Protein AF-A0A662G4J1-F1 (afdb_monomer_lite)

Structure (mmCIF, N/CA/C/O backbone):
data_AF-A0A662G4J1-F1
#
_entry.id   AF-A0A662G4J1-F1
#
loop_
_atom_site.group_PDB
_atom_site.id
_atom_site.type_symbol
_atom_site.label_atom_id
_atom_site.label_alt_id
_atom_site.label_comp_id
_atom_site.label_asym_id
_atom_site.label_entity_id
_atom_site.label_seq_id
_atom_site.pdbx_PDB_ins_code
_atom_site.Cartn_x
_atom_site.Cartn_y
_atom_site.Cartn_z
_atom_site.occupancy
_atom_site.B_iso_or_equiv
_atom_site.auth_seq_id
_atom_site.auth_comp_id
_atom_site.auth_asym_id
_atom_site.auth_atom_id
_atom_site.pdbx_PDB_model_num
ATOM 1 N N . MET A 1 1 ? 33.990 -4.478 -32.787 1.00 87.25 1 MET A N 1
ATOM 2 C CA . MET A 1 1 ? 33.206 -3.335 -33.295 1.00 87.25 1 MET A CA 1
ATOM 3 C C . MET A 1 1 ? 31.860 -3.847 -33.765 1.00 87.25 1 MET A C 1
ATOM 5 O O . MET A 1 1 ? 31.754 -5.035 -34.053 1.00 87.25 1 MET A O 1
ATOM 9 N N . ILE A 1 2 ? 30.854 -2.981 -33.857 1.00 94.06 2 ILE A N 1
ATOM 10 C CA . ILE A 1 2 ? 29.533 -3.361 -34.381 1.00 94.06 2 ILE A CA 1
ATOM 11 C C . ILE A 1 2 ? 29.632 -3.682 -35.892 1.00 94.06 2 ILE A C 1
ATOM 13 O O . ILE A 1 2 ? 30.160 -2.851 -36.639 1.00 94.06 2 ILE A O 1
ATOM 17 N N . PRO A 1 3 ? 29.147 -4.850 -36.363 1.00 94.12 3 PRO A N 1
ATOM 18 C CA . PRO A 1 3 ? 29.118 -5.186 -37.788 1.00 94.12 3 PRO A CA 1
ATOM 19 C C . PRO A 1 3 ? 28.260 -4.213 -38.604 1.00 94.12 3 PRO A C 1
ATOM 21 O O . PRO A 1 3 ? 27.122 -3.912 -38.247 1.00 94.12 3 PRO A O 1
ATOM 24 N N . LYS A 1 4 ? 28.803 -3.724 -39.726 1.00 93.56 4 LYS A N 1
ATOM 25 C CA . LYS A 1 4 ? 28.159 -2.690 -40.558 1.00 93.56 4 LYS A CA 1
ATOM 26 C C . LYS A 1 4 ? 26.960 -3.194 -41.368 1.00 93.56 4 LYS A C 1
ATOM 28 O O . LYS A 1 4 ? 26.185 -2.374 -41.837 1.00 93.56 4 LYS A O 1
ATOM 33 N N . ASN A 1 5 ? 26.814 -4.508 -41.530 1.00 96.50 5 ASN A N 1
ATOM 34 C CA . ASN A 1 5 ? 25.694 -5.131 -42.238 1.00 96.50 5 ASN A CA 1
ATOM 35 C C . ASN A 1 5 ? 24.440 -5.308 -41.360 1.00 96.50 5 ASN A C 1
ATOM 37 O O . ASN A 1 5 ? 23.426 -5.824 -41.823 1.00 96.50 5 ASN A O 1
ATOM 41 N N . ILE A 1 6 ? 24.489 -4.909 -40.083 1.00 97.62 6 ILE A N 1
ATOM 42 C CA . ILE A 1 6 ? 23.291 -4.864 -39.244 1.00 97.62 6 ILE A CA 1
ATOM 43 C C . ILE A 1 6 ? 22.441 -3.664 -39.677 1.00 97.62 6 ILE A C 1
ATOM 45 O O . ILE A 1 6 ? 22.703 -2.522 -39.312 1.00 97.62 6 ILE A O 1
ATOM 49 N N . GLU A 1 7 ? 21.409 -3.952 -40.459 1.00 97.69 7 GLU A N 1
ATOM 50 C CA . GLU A 1 7 ? 20.414 -2.980 -40.916 1.00 97.69 7 GLU A CA 1
ATOM 51 C C . GLU A 1 7 ? 19.239 -2.789 -39.944 1.00 97.69 7 GLU A C 1
ATOM 53 O O . GLU A 1 7 ? 19.089 -3.476 -38.925 1.00 97.69 7 GLU A O 1
ATOM 58 N N . ARG A 1 8 ? 18.379 -1.821 -40.273 1.00 97.62 8 ARG A N 1
ATOM 59 C CA . ARG A 1 8 ? 17.238 -1.410 -39.454 1.00 97.62 8 ARG A CA 1
ATOM 60 C C . ARG A 1 8 ? 16.249 -2.556 -39.206 1.00 97.62 8 ARG A C 1
ATOM 62 O O . ARG A 1 8 ? 15.742 -2.667 -38.088 1.00 97.62 8 ARG A O 1
ATOM 69 N N . GLU A 1 9 ? 15.994 -3.427 -40.185 1.00 97.88 9 GLU A N 1
ATOM 70 C CA . GLU A 1 9 ? 15.082 -4.569 -40.022 1.00 97.88 9 GLU A CA 1
ATOM 71 C C . GLU A 1 9 ? 15.590 -5.568 -38.974 1.00 97.88 9 GLU A C 1
ATOM 73 O O . GLU A 1 9 ? 14.796 -6.135 -38.222 1.00 97.88 9 GLU A O 1
ATOM 78 N N . HIS A 1 10 ? 16.908 -5.765 -38.869 1.00 98.38 10 HIS A N 1
ATOM 79 C CA . HIS A 1 10 ? 17.500 -6.649 -37.861 1.00 98.38 10 HIS A CA 1
ATOM 80 C C . HIS A 1 10 ? 17.302 -6.109 -36.444 1.00 98.38 10 HIS A C 1
ATOM 82 O O . HIS A 1 10 ? 17.023 -6.877 -35.520 1.00 98.38 10 HIS A O 1
ATOM 88 N N . ILE A 1 11 ? 17.400 -4.786 -36.274 1.00 98.38 11 ILE A N 1
ATOM 89 C CA . ILE A 1 11 ? 17.112 -4.126 -34.997 1.00 98.38 11 ILE A CA 1
ATOM 90 C C . ILE A 1 11 ? 15.645 -4.338 -34.602 1.00 98.38 11 ILE A C 1
ATOM 92 O O . ILE A 1 11 ? 15.372 -4.673 -33.450 1.00 98.38 11 ILE A O 1
ATOM 96 N N . ILE A 1 12 ? 14.705 -4.204 -35.543 1.00 97.75 12 ILE A N 1
ATOM 97 C CA . ILE A 1 12 ? 13.275 -4.423 -35.271 1.00 97.75 12 ILE A CA 1
ATOM 98 C C . ILE A 1 12 ? 13.011 -5.873 -34.856 1.00 97.75 12 ILE A C 1
ATOM 100 O O . ILE A 1 12 ? 12.398 -6.097 -33.813 1.00 97.75 12 ILE A O 1
ATOM 104 N N . LYS A 1 13 ? 13.547 -6.855 -35.591 1.00 97.81 13 LYS A N 1
ATOM 105 C CA . LYS A 1 13 ? 13.420 -8.280 -35.232 1.00 97.81 13 LYS A CA 1
ATOM 106 C C . LYS A 1 13 ? 13.973 -8.574 -33.833 1.00 97.81 13 LYS A C 1
ATOM 108 O O . LYS A 1 13 ? 13.371 -9.325 -33.066 1.00 97.81 13 LYS A O 1
ATOM 113 N N . ALA A 1 14 ? 15.092 -7.947 -33.465 1.00 97.69 14 ALA A N 1
ATOM 114 C CA . ALA A 1 14 ? 15.646 -8.052 -32.118 1.00 97.69 14 ALA A CA 1
ATOM 115 C C . ALA A 1 14 ? 14.708 -7.466 -31.052 1.00 97.69 14 ALA A C 1
ATOM 117 O O . ALA A 1 14 ? 14.509 -8.083 -30.008 1.00 97.69 14 ALA A O 1
ATOM 118 N N . ILE A 1 15 ? 14.100 -6.307 -31.309 1.00 96.81 15 ILE A N 1
ATOM 119 C CA . ILE A 1 15 ? 13.119 -5.699 -30.401 1.00 96.81 15 ILE A CA 1
ATOM 120 C C . ILE A 1 15 ? 11.902 -6.619 -30.222 1.00 96.81 15 ILE A C 1
ATOM 122 O O . ILE A 1 15 ? 11.477 -6.851 -29.093 1.00 96.81 15 ILE A O 1
ATOM 126 N N . GLU A 1 16 ? 11.377 -7.206 -31.297 1.00 94.94 16 GLU A N 1
ATOM 127 C CA . GLU A 1 16 ? 10.254 -8.153 -31.239 1.00 94.94 16 GLU A CA 1
ATOM 128 C C . GLU A 1 16 ? 10.587 -9.439 -30.468 1.00 94.94 16 GLU A C 1
ATOM 130 O O . GLU A 1 16 ? 9.745 -9.988 -29.754 1.00 94.94 16 GLU A O 1
ATOM 135 N N . GLU A 1 17 ? 11.820 -9.939 -30.575 1.00 94.69 17 GLU A N 1
ATOM 136 C CA . GLU A 1 17 ? 12.281 -11.059 -29.749 1.00 94.69 17 GLU A CA 1
ATOM 137 C C . GLU A 1 17 ? 12.376 -10.665 -28.269 1.00 94.69 17 GLU A C 1
ATOM 139 O O . GLU A 1 17 ? 11.925 -11.422 -27.409 1.00 94.69 17 GLU A O 1
ATOM 144 N N . ILE A 1 18 ? 12.870 -9.462 -27.958 1.00 94.06 18 ILE A N 1
ATOM 145 C CA . ILE A 1 18 ? 12.904 -8.946 -26.581 1.00 94.06 18 ILE A CA 1
ATOM 146 C C . ILE A 1 18 ? 11.486 -8.767 -26.024 1.00 94.06 18 ILE A C 1
ATOM 148 O O . ILE A 1 18 ? 11.256 -9.104 -24.865 1.00 94.06 18 ILE A O 1
ATOM 152 N N . LYS A 1 19 ? 10.522 -8.301 -26.828 1.00 86.00 19 LYS A N 1
ATOM 153 C CA . LYS A 1 19 ? 9.110 -8.192 -26.417 1.00 86.00 19 LYS A CA 1
ATOM 154 C C . LYS A 1 19 ? 8.534 -9.545 -25.984 1.00 86.00 19 LYS A C 1
ATOM 156 O O . LYS A 1 19 ? 7.797 -9.608 -25.006 1.00 86.00 19 LYS A O 1
ATOM 161 N N . ARG A 1 20 ? 8.878 -10.629 -26.688 1.00 87.75 20 ARG A N 1
ATOM 162 C CA . ARG A 1 20 ? 8.378 -11.985 -26.391 1.00 87.75 20 ARG A CA 1
ATOM 163 C C . ARG A 1 20 ? 9.094 -12.649 -25.218 1.00 87.75 20 ARG A C 1
ATOM 165 O O . ARG A 1 20 ? 8.449 -13.288 -24.395 1.00 87.75 20 ARG A O 1
ATOM 172 N N . ASN A 1 21 ? 10.415 -12.497 -25.145 1.00 89.06 21 ASN A N 1
ATOM 173 C CA . ASN A 1 21 ? 11.261 -13.300 -24.255 1.00 89.06 21 ASN A CA 1
ATOM 174 C C . ASN A 1 21 ? 11.797 -12.517 -23.044 1.00 89.06 21 ASN A C 1
ATOM 176 O O . ASN A 1 21 ? 12.370 -13.103 -22.126 1.00 89.06 21 ASN A O 1
ATOM 180 N N . GLY A 1 22 ? 11.629 -11.195 -23.035 1.00 85.88 22 GLY A N 1
ATOM 181 C CA . GLY A 1 22 ? 12.201 -10.301 -22.037 1.00 85.88 22 GLY A CA 1
ATOM 182 C C . GLY A 1 22 ? 13.706 -10.070 -22.208 1.00 85.88 22 GLY A C 1
ATOM 183 O O . GLY A 1 22 ? 14.366 -10.566 -23.126 1.00 85.88 22 GLY A O 1
ATOM 184 N N . VAL A 1 23 ? 14.268 -9.277 -21.293 1.00 88.38 23 VAL A N 1
ATOM 185 C CA . VAL A 1 23 ? 15.709 -9.002 -21.228 1.00 88.38 23 VAL A CA 1
ATOM 186 C C . VAL A 1 23 ? 16.356 -9.914 -20.179 1.00 88.38 23 VAL A C 1
ATOM 188 O O . VAL A 1 23 ? 15.931 -9.899 -19.021 1.00 88.38 23 VAL A O 1
ATOM 191 N N . PRO A 1 24 ? 17.422 -10.664 -20.517 1.00 87.38 24 PRO A N 1
ATOM 192 C CA . PRO A 1 24 ? 18.156 -11.467 -19.546 1.00 87.38 24 PRO A CA 1
ATOM 193 C C . PRO A 1 24 ? 18.746 -10.631 -18.403 1.00 87.38 24 PRO A C 1
ATOM 195 O O . PRO A 1 24 ? 19.188 -9.490 -18.594 1.00 87.38 24 PRO A O 1
ATOM 198 N N . LYS A 1 25 ? 18.843 -11.228 -17.208 1.00 80.88 25 LYS A N 1
ATOM 199 C CA . LYS A 1 25 ? 19.518 -10.598 -16.061 1.00 80.88 25 LYS A CA 1
ATOM 200 C C . LYS A 1 25 ? 20.937 -10.166 -16.454 1.00 80.88 25 LYS A C 1
ATOM 202 O O . LYS A 1 25 ? 21.672 -10.901 -17.102 1.00 80.88 25 LYS A O 1
ATOM 207 N N . GLY A 1 26 ? 21.311 -8.944 -16.075 1.00 83.44 26 GLY A N 1
ATOM 208 C CA . GLY A 1 26 ? 22.619 -8.357 -16.394 1.00 83.44 26 GLY A CA 1
ATOM 209 C C . GLY A 1 26 ? 22.726 -7.686 -17.771 1.00 83.44 26 GLY A C 1
ATOM 210 O O . GLY A 1 26 ? 23.676 -6.940 -17.990 1.00 83.44 26 GLY A O 1
ATOM 211 N N . ARG A 1 27 ? 21.746 -7.857 -18.673 1.00 86.81 27 ARG A N 1
ATOM 212 C CA . ARG A 1 27 ? 21.722 -7.190 -19.994 1.00 86.81 27 ARG A CA 1
ATOM 213 C C . ARG A 1 27 ? 20.963 -5.856 -20.006 1.00 86.81 27 ARG A C 1
ATOM 215 O O . ARG A 1 27 ? 20.940 -5.169 -21.026 1.00 86.81 27 ARG A O 1
ATOM 222 N N . ASN A 1 28 ? 20.388 -5.459 -18.871 1.00 85.06 28 ASN A N 1
ATOM 223 C CA . ASN A 1 28 ? 19.706 -4.177 -18.713 1.00 85.06 28 ASN A CA 1
ATOM 224 C C . ASN A 1 28 ? 20.676 -2.987 -18.805 1.00 85.06 28 ASN A C 1
ATOM 226 O O . ASN A 1 28 ? 21.769 -2.994 -18.236 1.00 85.06 28 ASN A O 1
ATOM 230 N N . SER A 1 29 ? 20.243 -1.917 -19.473 1.00 85.75 29 SER A N 1
ATOM 231 C CA . SER A 1 29 ? 21.039 -0.696 -19.609 1.00 85.75 29 SER A CA 1
ATOM 232 C C . SER A 1 29 ? 20.938 0.207 -18.377 1.00 85.75 29 SER A C 1
ATOM 234 O O . SER A 1 29 ? 19.863 0.434 -17.811 1.00 85.75 29 SER A O 1
ATOM 236 N N . ARG A 1 30 ? 22.078 0.774 -17.969 1.00 83.06 30 ARG A N 1
ATOM 237 C CA . ARG A 1 30 ? 22.168 1.673 -16.807 1.00 83.06 30 ARG A CA 1
ATOM 238 C C . ARG A 1 30 ? 21.899 3.139 -17.156 1.00 83.06 30 ARG A C 1
ATOM 240 O O . ARG A 1 30 ? 21.334 3.848 -16.331 1.00 83.06 30 ARG A O 1
ATOM 247 N N . LYS A 1 31 ? 22.288 3.592 -18.357 1.00 87.50 31 LYS A N 1
ATOM 248 C CA . LYS A 1 31 ? 22.316 5.027 -18.712 1.00 87.50 31 LYS A CA 1
ATOM 249 C C . LYS A 1 31 ? 21.426 5.411 -19.893 1.00 87.50 31 LYS A C 1
ATOM 251 O O . LYS A 1 31 ? 20.770 6.443 -19.817 1.00 87.50 31 LYS A O 1
ATOM 256 N N . PHE A 1 32 ? 21.386 4.604 -20.950 1.00 92.19 32 PHE A N 1
ATOM 257 C CA . PHE A 1 32 ? 20.670 4.931 -22.190 1.00 92.19 32 PHE A CA 1
ATOM 258 C C . PHE A 1 32 ? 19.605 3.894 -22.521 1.00 92.19 32 PHE A C 1
ATOM 260 O O . PHE A 1 32 ? 19.790 2.715 -22.224 1.00 92.19 32 PHE A O 1
ATOM 267 N N . LEU A 1 33 ? 18.522 4.321 -23.152 1.00 93.25 33 LEU A N 1
ATOM 268 C CA . LEU A 1 33 ? 17.427 3.471 -23.602 1.00 93.25 33 LEU A CA 1
ATOM 269 C C . LEU A 1 33 ? 17.176 3.735 -25.085 1.00 93.25 33 LEU A C 1
ATOM 271 O O . LEU A 1 33 ? 17.244 4.886 -25.514 1.00 93.25 33 LEU A O 1
ATOM 275 N N . LEU A 1 34 ? 16.904 2.675 -25.841 1.00 94.56 34 LEU A N 1
ATOM 276 C CA . LEU A 1 34 ? 16.348 2.773 -27.184 1.00 94.56 34 LEU A CA 1
ATOM 277 C C . LEU A 1 34 ? 14.835 2.836 -27.049 1.00 94.56 34 LEU A C 1
ATOM 279 O O . LEU A 1 34 ? 14.256 1.958 -26.416 1.00 94.56 34 LEU A O 1
ATOM 283 N N . GLU A 1 35 ? 14.220 3.869 -27.611 1.00 92.12 35 GLU A N 1
ATOM 284 C CA . GLU A 1 35 ? 12.767 4.011 -27.659 1.00 92.12 35 GLU A CA 1
ATOM 285 C C . GLU A 1 35 ? 12.231 3.479 -28.989 1.00 92.12 35 GLU A C 1
ATOM 287 O O . GLU A 1 35 ? 12.715 3.860 -30.058 1.00 92.12 35 GLU A O 1
ATOM 292 N N . PHE A 1 36 ? 11.234 2.602 -28.916 1.00 90.88 36 PHE A N 1
ATOM 293 C CA . PHE A 1 36 ? 10.532 2.075 -30.082 1.00 90.88 36 PHE A CA 1
ATOM 294 C C . PHE A 1 36 ? 9.076 1.785 -29.709 1.00 90.88 36 PHE A C 1
ATOM 296 O O . PHE A 1 36 ? 8.823 1.101 -28.720 1.00 90.88 36 PHE A O 1
ATOM 303 N N . ASP A 1 37 ? 8.129 2.351 -30.460 1.00 84.31 37 ASP A N 1
ATOM 304 C CA . ASP A 1 37 ? 6.680 2.272 -30.200 1.00 84.31 37 ASP A CA 1
ATOM 305 C C . ASP A 1 37 ? 6.265 2.622 -28.756 1.00 84.31 37 ASP A C 1
ATOM 307 O O . ASP A 1 37 ? 5.363 2.018 -28.181 1.00 84.31 37 ASP A O 1
ATOM 311 N N . GLY A 1 38 ? 6.939 3.601 -28.142 1.00 78.50 38 GLY A N 1
ATOM 312 C CA . GLY A 1 38 ? 6.656 4.041 -26.769 1.00 78.50 38 GLY A CA 1
ATOM 313 C C . GLY A 1 38 ? 7.179 3.110 -25.667 1.00 78.50 38 GLY A C 1
ATOM 314 O O . GLY A 1 38 ? 6.954 3.377 -24.486 1.00 78.50 38 GLY A O 1
ATOM 315 N N . GLU A 1 39 ? 7.902 2.049 -26.027 1.00 83.81 39 GLU A N 1
ATOM 316 C CA . GLU A 1 39 ? 8.604 1.162 -25.101 1.00 83.81 39 GLU A CA 1
ATOM 317 C C . GLU A 1 39 ? 10.121 1.388 -25.129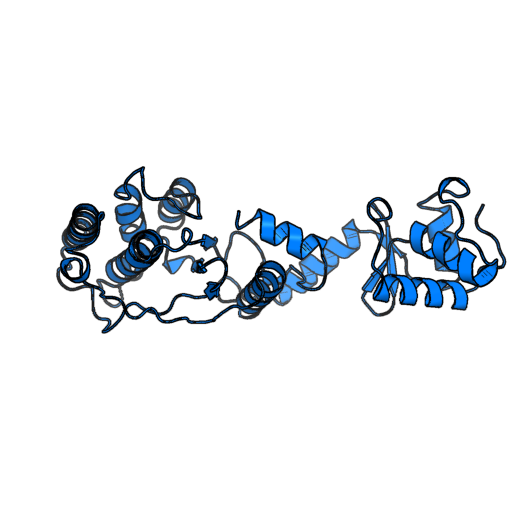 1.00 83.81 39 GLU A C 1
ATOM 319 O O . GLU A 1 39 ? 10.669 1.989 -26.055 1.00 83.81 39 GLU A O 1
ATOM 324 N N . TYR A 1 40 ? 10.813 0.901 -24.092 1.00 90.12 40 TYR A N 1
ATOM 325 C CA . TYR A 1 40 ? 12.238 1.144 -23.881 1.00 90.12 40 TYR A CA 1
ATOM 326 C C . TYR A 1 40 ? 13.051 -0.147 -23.814 1.00 90.12 40 TYR A C 1
ATOM 328 O O . TYR A 1 40 ? 12.767 -1.029 -23.005 1.00 90.12 40 TYR A O 1
ATOM 336 N N . TYR A 1 41 ? 14.138 -0.201 -24.584 1.00 92.75 41 TYR A N 1
ATOM 337 C CA . TYR A 1 41 ? 14.991 -1.380 -24.715 1.00 92.75 41 TYR A CA 1
ATOM 338 C C . TYR A 1 41 ? 16.463 -1.072 -24.408 1.00 92.75 41 TYR A C 1
ATOM 340 O O . TYR A 1 41 ? 16.938 0.037 -24.667 1.00 92.75 41 TYR A O 1
ATOM 348 N N . PRO A 1 42 ? 17.225 -2.037 -23.858 1.00 94.50 42 PRO A N 1
ATOM 349 C CA . PRO A 1 42 ? 18.659 -1.891 -23.609 1.00 94.50 42 PRO A CA 1
ATOM 350 C C . PRO A 1 42 ? 19.461 -1.847 -24.926 1.00 94.50 42 PRO A C 1
ATOM 352 O O . PRO A 1 42 ? 19.640 -2.893 -25.554 1.00 94.50 42 PRO A O 1
ATOM 355 N N . PRO A 1 43 ? 20.039 -0.691 -25.321 1.00 96.38 43 PRO A N 1
ATOM 356 C CA . PRO A 1 43 ? 20.623 -0.505 -26.656 1.00 96.38 43 PRO A CA 1
ATOM 357 C C . PRO A 1 43 ? 21.682 -1.552 -27.019 1.00 96.38 43 PRO A C 1
ATOM 359 O O . PRO A 1 43 ? 21.673 -2.132 -28.100 1.00 96.38 43 PRO A O 1
ATOM 362 N N . LYS A 1 44 ? 22.574 -1.858 -26.070 1.00 95.44 44 LYS A N 1
ATOM 363 C CA . LYS A 1 44 ? 23.676 -2.800 -26.293 1.00 95.44 44 LYS A CA 1
ATOM 364 C C . LYS A 1 44 ? 23.182 -4.233 -26.515 1.00 95.44 44 LYS A C 1
ATOM 366 O O . LYS A 1 44 ? 23.739 -4.970 -27.324 1.00 95.44 44 LYS A O 1
ATOM 371 N N . TYR A 1 45 ? 22.138 -4.638 -25.796 1.00 96.06 45 TYR A N 1
ATOM 372 C CA . TYR A 1 45 ? 21.572 -5.974 -25.949 1.00 96.06 45 TYR A CA 1
ATOM 373 C C . TYR A 1 45 ? 20.765 -6.096 -27.245 1.00 96.06 45 TYR A C 1
ATOM 375 O O . TYR A 1 45 ? 20.883 -7.114 -27.917 1.00 96.06 45 TYR A O 1
ATOM 383 N N . VAL A 1 46 ? 20.054 -5.035 -27.646 1.00 97.56 46 VAL A N 1
ATOM 384 C CA . VAL A 1 46 ? 19.364 -4.968 -28.944 1.00 97.56 46 VAL A CA 1
ATOM 385 C C . VAL A 1 46 ? 20.341 -5.221 -30.095 1.00 97.56 46 VAL A C 1
ATOM 387 O O . VAL A 1 46 ? 20.081 -6.093 -30.913 1.00 97.56 46 VAL A O 1
ATOM 390 N N . ILE A 1 47 ? 21.500 -4.550 -30.121 1.00 97.38 47 ILE A N 1
ATOM 391 C CA . ILE A 1 47 ? 22.526 -4.795 -31.156 1.00 97.38 47 ILE A CA 1
ATOM 392 C C . ILE A 1 47 ? 23.068 -6.224 -31.082 1.00 97.38 47 ILE A C 1
ATOM 394 O O . ILE A 1 47 ? 23.230 -6.875 -32.114 1.00 97.38 47 ILE A O 1
ATOM 398 N N . SER A 1 48 ? 23.318 -6.726 -29.865 1.00 96.56 48 SER A N 1
ATOM 399 C CA . SER A 1 48 ? 23.818 -8.095 -29.680 1.00 96.56 48 SER A CA 1
ATOM 400 C C . SER A 1 48 ? 22.886 -9.117 -30.331 1.00 96.56 48 SER A C 1
ATOM 402 O O . SER A 1 48 ? 23.335 -10.031 -31.018 1.00 96.56 48 SER A O 1
ATOM 404 N N . LEU A 1 49 ? 21.580 -8.929 -30.140 1.00 97.38 49 LEU A N 1
ATOM 405 C CA . LEU A 1 49 ? 20.551 -9.807 -30.671 1.00 97.38 49 LEU A CA 1
ATOM 406 C C . LEU A 1 49 ? 20.271 -9.553 -32.158 1.00 97.38 49 LEU A C 1
ATOM 408 O O . LEU A 1 49 ? 20.001 -10.494 -32.888 1.00 97.38 49 LEU A O 1
ATOM 412 N N . ALA A 1 50 ? 20.397 -8.320 -32.642 1.00 98.00 50 ALA A N 1
ATOM 413 C CA . ALA A 1 50 ? 20.242 -8.005 -34.061 1.00 98.00 50 ALA A CA 1
ATOM 414 C C . ALA A 1 50 ? 21.289 -8.711 -34.933 1.00 98.00 50 ALA A C 1
ATOM 416 O O . ALA A 1 50 ? 20.980 -9.140 -36.042 1.00 98.00 50 ALA A O 1
ATOM 417 N N . ASN A 1 51 ? 22.498 -8.920 -34.407 1.00 97.81 51 ASN A N 1
ATOM 418 C CA . ASN A 1 51 ? 23.529 -9.691 -35.097 1.00 97.81 51 ASN A CA 1
ATOM 419 C C . ASN A 1 51 ? 23.101 -11.131 -35.395 1.00 97.81 51 ASN A C 1
ATOM 421 O O . ASN A 1 51 ? 23.471 -11.663 -36.432 1.00 97.81 51 ASN A O 1
ATOM 425 N N . LYS A 1 52 ? 22.259 -11.736 -34.549 1.00 97.44 52 LYS A N 1
ATOM 426 C CA . LYS A 1 52 ? 21.703 -13.074 -34.799 1.00 97.44 52 LYS A CA 1
ATOM 427 C C . LYS A 1 52 ? 20.901 -13.097 -36.095 1.00 97.44 52 LYS A C 1
ATOM 429 O O . LYS A 1 52 ? 20.959 -14.067 -36.838 1.00 97.44 52 LYS A O 1
ATOM 434 N N . TYR A 1 53 ? 20.176 -12.017 -36.376 1.00 97.31 53 TYR A N 1
ATOM 435 C CA . TYR A 1 53 ? 19.368 -11.889 -37.582 1.00 97.31 53 TYR A CA 1
ATOM 436 C C . TYR A 1 53 ? 20.187 -11.529 -38.821 1.00 97.31 53 TYR A C 1
ATOM 438 O O . TYR A 1 53 ? 19.810 -11.943 -39.911 1.00 97.31 53 TYR A O 1
ATOM 446 N N . ALA A 1 54 ? 21.289 -10.794 -38.656 1.00 96.88 54 ALA A N 1
ATOM 447 C CA . ALA A 1 54 ? 22.166 -10.412 -39.762 1.00 96.88 54 ALA A CA 1
ATOM 448 C C . ALA A 1 54 ? 23.188 -11.506 -40.129 1.00 96.88 54 ALA A C 1
ATOM 450 O O . ALA A 1 54 ? 23.497 -11.697 -41.299 1.00 96.88 54 ALA A O 1
ATOM 451 N N . ASN A 1 55 ? 23.725 -12.203 -39.124 1.00 96.75 55 ASN A N 1
ATOM 452 C CA . ASN A 1 55 ? 24.930 -13.034 -39.219 1.00 96.75 55 ASN A CA 1
ATOM 453 C C . ASN A 1 55 ? 24.762 -14.441 -38.611 1.00 96.75 55 ASN A C 1
ATOM 455 O O . ASN A 1 55 ? 25.709 -15.218 -38.599 1.00 96.75 55 ASN A O 1
ATOM 459 N N . GLY A 1 56 ? 23.580 -14.787 -38.091 1.00 95.75 56 GLY A N 1
ATOM 460 C CA . GLY A 1 56 ? 23.283 -16.122 -37.556 1.00 95.75 56 GLY A CA 1
ATOM 461 C C . GLY A 1 56 ? 23.713 -16.369 -36.105 1.00 95.75 56 GLY A C 1
ATOM 462 O O . GLY A 1 56 ? 23.337 -17.389 -35.532 1.00 95.75 56 GLY A O 1
ATOM 463 N N . GLU A 1 57 ? 24.430 -15.439 -35.470 1.00 95.75 57 GLU A N 1
ATOM 464 C CA . GLU A 1 57 ? 24.910 -15.579 -34.088 1.00 95.75 57 GLU A CA 1
ATOM 465 C C . GLU A 1 57 ? 24.687 -14.322 -33.236 1.00 95.75 57 GLU A C 1
ATOM 467 O O . GLU A 1 57 ? 24.672 -13.194 -33.731 1.00 95.75 57 GLU A O 1
ATOM 472 N N . ILE A 1 58 ? 24.535 -14.490 -31.922 1.00 95.25 58 ILE A N 1
ATOM 473 C CA . ILE A 1 58 ? 24.437 -13.354 -30.997 1.00 95.25 58 ILE A CA 1
ATOM 474 C C . ILE A 1 58 ? 25.824 -12.724 -30.849 1.00 95.25 58 ILE A C 1
ATOM 476 O O . ILE A 1 58 ? 26.770 -13.405 -30.465 1.00 95.25 58 ILE A O 1
ATOM 480 N N . LEU A 1 59 ? 25.934 -11.415 -31.090 1.00 94.62 59 LEU A N 1
ATOM 481 C CA . LEU A 1 59 ? 27.210 -10.711 -30.953 1.00 94.62 59 LEU A CA 1
ATOM 482 C C . LEU A 1 59 ? 27.626 -10.657 -29.485 1.00 94.62 59 LEU A C 1
ATOM 484 O O . LEU A 1 59 ? 26.839 -10.261 -28.611 1.00 94.62 59 LEU A O 1
ATOM 488 N N . ASP A 1 60 ? 28.883 -10.990 -29.213 1.00 92.50 60 ASP A N 1
ATOM 489 C CA . ASP A 1 60 ? 29.420 -10.850 -27.872 1.00 92.50 60 ASP A CA 1
ATOM 490 C C . ASP A 1 60 ? 29.510 -9.363 -27.495 1.00 92.50 60 ASP A C 1
ATOM 492 O O . ASP A 1 60 ? 30.119 -8.530 -28.167 1.00 92.50 60 ASP A O 1
ATOM 496 N N . SER A 1 61 ? 28.910 -9.022 -26.357 1.00 88.31 61 SER A N 1
ATOM 497 C CA . SER A 1 61 ? 28.941 -7.671 -25.809 1.00 88.31 61 SER A CA 1
ATOM 498 C C . SER A 1 61 ? 30.344 -7.181 -25.447 1.00 88.31 61 SER A C 1
ATOM 500 O O . SER A 1 61 ? 30.509 -5.973 -25.282 1.00 88.31 61 SER A O 1
ATOM 502 N N . ALA A 1 62 ? 31.342 -8.058 -25.308 1.00 90.06 62 ALA A N 1
ATOM 503 C CA . ALA A 1 62 ? 32.732 -7.644 -25.124 1.00 90.06 62 ALA A CA 1
ATOM 504 C C . ALA A 1 62 ? 33.347 -7.060 -26.409 1.00 90.06 62 ALA A C 1
ATOM 506 O O . ALA A 1 62 ? 34.265 -6.247 -26.333 1.00 90.06 62 ALA A O 1
ATOM 507 N N . GLN A 1 63 ? 32.810 -7.402 -27.586 1.00 90.56 63 GLN A N 1
ATOM 508 C CA . GLN A 1 63 ? 33.371 -6.989 -28.875 1.00 90.56 63 GLN A CA 1
ATOM 509 C C . GLN A 1 63 ? 33.082 -5.529 -29.236 1.00 90.56 63 GLN A C 1
ATOM 511 O O . GLN A 1 63 ? 33.664 -5.012 -30.190 1.00 90.56 63 GLN A O 1
ATOM 516 N N . PHE A 1 64 ? 32.186 -4.848 -28.526 1.00 92.38 64 PHE A N 1
ATOM 517 C CA . PHE A 1 64 ? 31.862 -3.447 -28.784 1.00 92.38 64 PHE A CA 1
ATOM 518 C C . PHE A 1 64 ? 31.497 -2.711 -27.499 1.00 92.38 64 PHE A C 1
ATOM 520 O O . PHE A 1 64 ? 31.038 -3.288 -26.507 1.00 92.38 64 PHE A O 1
ATOM 527 N N . SER A 1 65 ? 31.708 -1.403 -27.499 1.00 90.19 65 SER A N 1
ATOM 528 C CA . SER A 1 65 ? 31.460 -0.553 -26.346 1.00 90.19 65 SER A CA 1
ATOM 529 C C . SER A 1 65 ? 29.992 -0.124 -26.267 1.00 90.19 65 SER A C 1
ATOM 531 O O . SER A 1 65 ? 29.302 0.104 -27.263 1.00 90.19 65 SER A O 1
ATOM 533 N N . GLY A 1 66 ? 29.490 -0.028 -25.033 1.00 88.19 66 GLY A N 1
ATOM 534 C CA . GLY A 1 66 ? 28.223 0.653 -24.770 1.00 88.19 66 GLY A CA 1
ATOM 535 C C . GLY A 1 66 ? 28.392 2.175 -24.833 1.00 88.19 66 GLY A C 1
ATOM 536 O O . GLY A 1 66 ? 29.503 2.688 -24.921 1.00 88.19 66 GLY A O 1
ATOM 537 N N . GLY A 1 67 ? 27.297 2.927 -24.718 1.00 89.94 67 GLY A N 1
ATOM 538 C CA . GLY A 1 67 ? 27.371 4.390 -24.748 1.00 89.94 67 GLY A CA 1
ATOM 539 C C . GLY A 1 67 ? 27.533 4.900 -26.175 1.00 89.94 67 GLY A C 1
ATOM 540 O O . GLY A 1 67 ? 26.684 4.591 -27.001 1.00 89.94 67 GLY A O 1
ATOM 541 N N . LYS A 1 68 ? 28.576 5.689 -26.462 1.00 93.19 68 LYS A N 1
ATOM 542 C CA . LYS A 1 68 ? 28.695 6.434 -27.728 1.00 93.19 68 LYS A CA 1
ATOM 543 C C . LYS A 1 68 ? 28.621 5.530 -28.966 1.00 93.19 68 LYS A C 1
ATOM 545 O O . LYS A 1 68 ? 27.732 5.739 -29.776 1.00 93.19 68 LYS A O 1
ATOM 550 N N . GLU A 1 69 ? 29.462 4.496 -29.063 1.00 94.81 69 GLU A N 1
ATOM 551 C CA . GLU A 1 69 ? 29.495 3.586 -30.227 1.00 94.81 69 GLU A CA 1
ATOM 552 C C . GLU A 1 69 ? 28.120 2.953 -30.502 1.00 94.81 69 GLU A C 1
ATOM 554 O O . GLU A 1 69 ? 27.574 3.088 -31.592 1.00 94.81 69 GLU A O 1
ATOM 559 N N . THR A 1 70 ? 27.525 2.327 -29.482 1.00 95.88 70 THR A N 1
ATOM 560 C CA . THR A 1 70 ? 26.188 1.711 -29.559 1.00 95.88 70 THR A CA 1
ATOM 561 C C . THR A 1 70 ? 25.102 2.729 -29.922 1.00 95.88 70 THR A C 1
ATOM 563 O O . THR A 1 70 ? 24.253 2.464 -30.771 1.00 95.88 70 THR A O 1
ATOM 566 N N . ASN A 1 71 ? 25.096 3.886 -29.260 1.00 96.00 71 ASN A N 1
ATOM 567 C CA . ASN A 1 71 ? 24.040 4.879 -29.422 1.00 96.00 71 ASN A CA 1
ATOM 568 C C . ASN A 1 71 ? 24.104 5.545 -30.799 1.00 96.00 71 ASN A C 1
ATOM 570 O O . ASN A 1 71 ? 23.064 5.750 -31.414 1.00 96.00 71 ASN A O 1
ATOM 574 N N . ASP A 1 72 ? 25.302 5.882 -31.276 1.00 96.81 72 ASP A N 1
ATOM 575 C CA . ASP A 1 72 ? 25.494 6.531 -32.573 1.00 96.81 72 ASP A CA 1
ATOM 576 C C . ASP A 1 72 ? 25.150 5.563 -33.709 1.00 96.81 72 ASP A C 1
ATOM 578 O O . ASP A 1 72 ? 24.459 5.950 -34.647 1.00 96.81 72 ASP A O 1
ATOM 582 N N . PHE A 1 73 ? 25.513 4.282 -33.576 1.00 97.12 73 PHE A N 1
ATOM 583 C CA . PHE A 1 73 ? 25.101 3.241 -34.518 1.00 97.12 73 PHE A CA 1
ATOM 584 C C . PHE A 1 73 ? 23.573 3.161 -34.662 1.00 97.12 73 PHE A C 1
ATOM 586 O O . PHE A 1 73 ? 23.044 3.217 -35.768 1.00 97.12 73 PHE A O 1
ATOM 593 N N . LEU A 1 74 ? 22.848 3.096 -33.542 1.00 97.50 74 LEU A N 1
ATOM 594 C CA . LEU A 1 74 ? 21.384 3.006 -33.554 1.00 97.50 74 LEU A CA 1
ATOM 595 C C . LEU A 1 74 ? 20.721 4.295 -34.060 1.00 97.50 74 LEU A C 1
ATOM 597 O O . LEU A 1 74 ? 19.736 4.224 -34.792 1.00 97.50 74 LEU A O 1
ATOM 601 N N . ARG A 1 75 ? 21.271 5.469 -33.727 1.00 97.31 75 ARG A N 1
ATOM 602 C CA . ARG A 1 75 ? 20.788 6.753 -34.263 1.00 97.31 75 ARG A CA 1
ATOM 603 C C . ARG A 1 75 ? 20.957 6.847 -35.772 1.00 97.31 75 ARG A C 1
ATOM 605 O O . ARG A 1 75 ? 20.046 7.321 -36.440 1.00 97.31 75 ARG A O 1
ATOM 612 N N . ASN A 1 76 ? 22.075 6.359 -36.308 1.00 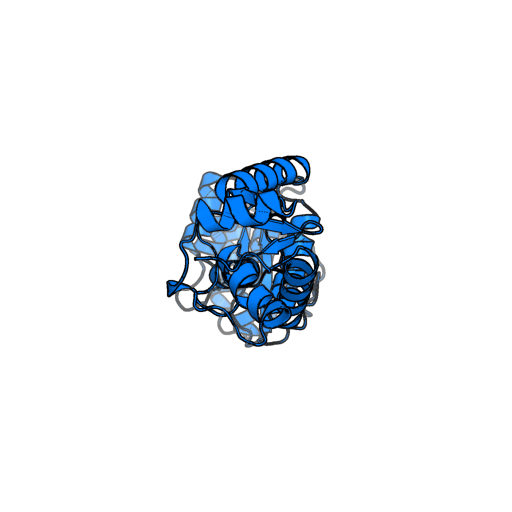96.94 76 ASN A N 1
ATOM 613 C CA . ASN A 1 76 ? 22.315 6.331 -37.752 1.00 96.94 76 ASN A CA 1
ATOM 614 C C . ASN A 1 76 ? 21.321 5.420 -38.491 1.00 96.94 76 ASN A C 1
ATOM 616 O O . ASN A 1 76 ? 21.027 5.661 -39.656 1.00 96.94 76 ASN A O 1
ATOM 620 N N . LEU A 1 77 ? 20.757 4.419 -37.807 1.00 96.88 77 LEU A N 1
ATOM 621 C CA . LEU A 1 77 ? 19.660 3.583 -38.308 1.00 96.88 77 LEU A CA 1
ATOM 622 C C . LEU A 1 77 ? 18.260 4.182 -38.045 1.00 96.88 77 LEU A C 1
ATOM 624 O O . LEU A 1 77 ? 17.246 3.528 -38.297 1.00 96.88 77 LEU A O 1
ATOM 628 N N . GLY A 1 78 ? 18.185 5.412 -37.529 1.00 95.75 78 GLY A N 1
ATOM 629 C CA . GLY A 1 78 ? 16.941 6.149 -37.299 1.00 95.75 78 GLY A CA 1
ATOM 630 C C . GLY A 1 78 ? 16.233 5.849 -35.975 1.00 95.75 78 GLY A C 1
ATOM 631 O O . GLY A 1 78 ? 15.068 6.212 -35.824 1.00 95.75 78 GLY A O 1
ATOM 632 N N . PHE A 1 79 ? 16.886 5.191 -35.011 1.00 96.38 79 PHE A N 1
ATOM 633 C CA . PHE A 1 79 ? 16.289 4.932 -33.696 1.00 96.38 79 PHE A CA 1
ATOM 634 C C . PHE A 1 79 ? 16.530 6.079 -32.716 1.00 96.38 79 PHE A C 1
ATOM 636 O O . PHE A 1 79 ? 17.620 6.654 -32.644 1.00 96.38 79 PHE A O 1
ATOM 643 N N . ASN A 1 80 ? 15.520 6.363 -31.892 1.00 94.81 80 ASN A N 1
ATOM 644 C CA . ASN A 1 80 ? 15.652 7.338 -30.823 1.00 94.81 80 ASN A CA 1
ATOM 645 C C . ASN A 1 80 ? 16.386 6.726 -29.620 1.00 94.81 80 ASN A C 1
ATOM 647 O O . ASN A 1 80 ? 16.014 5.663 -29.119 1.00 94.81 80 ASN A O 1
ATOM 651 N N . ILE A 1 81 ? 17.421 7.418 -29.135 1.00 94.75 81 ILE A N 1
ATOM 652 C CA . ILE A 1 81 ? 18.188 7.020 -27.950 1.00 94.75 81 ILE A CA 1
ATOM 653 C C . ILE A 1 81 ? 18.091 8.112 -26.897 1.00 94.75 81 ILE A C 1
ATOM 655 O O . ILE A 1 81 ? 18.648 9.202 -27.067 1.00 94.75 81 ILE A O 1
ATOM 659 N N . ILE A 1 82 ? 17.477 7.776 -25.767 1.00 91.25 82 ILE A N 1
ATOM 660 C CA . ILE A 1 82 ? 17.253 8.703 -24.661 1.00 91.25 82 ILE A CA 1
ATOM 661 C C . ILE A 1 82 ? 18.093 8.341 -23.439 1.00 91.25 82 ILE A C 1
ATOM 663 O O . ILE A 1 82 ? 18.453 7.186 -23.201 1.00 91.25 82 ILE A O 1
ATOM 667 N N . GLU A 1 83 ? 18.405 9.345 -22.623 1.00 89.81 83 GLU A N 1
ATOM 668 C CA . GLU A 1 83 ? 18.990 9.112 -21.305 1.00 89.81 83 GLU A CA 1
ATOM 669 C C . GLU A 1 83 ? 17.915 8.649 -20.328 1.00 89.81 83 GLU A C 1
ATOM 671 O O . GLU A 1 83 ? 16.858 9.265 -20.205 1.00 89.81 83 GLU A O 1
ATOM 676 N N . ARG A 1 84 ? 18.218 7.608 -19.553 1.00 81.88 84 ARG A N 1
ATOM 677 C CA . ARG A 1 84 ? 17.309 7.049 -18.549 1.00 81.88 84 ARG A CA 1
ATOM 678 C C . ARG A 1 84 ? 16.879 8.089 -17.508 1.00 81.88 84 ARG A C 1
ATOM 680 O O . ARG A 1 84 ? 15.742 8.061 -17.048 1.00 81.88 84 ARG A O 1
ATOM 687 N N . SER A 1 85 ? 17.765 9.021 -17.152 1.00 76.88 85 SER A N 1
ATOM 688 C CA . SER A 1 85 ? 17.457 10.144 -16.256 1.00 76.88 85 SER A CA 1
ATOM 689 C C . SER A 1 85 ? 16.458 11.127 -16.873 1.00 76.88 85 SER A C 1
ATOM 691 O O . SER A 1 85 ? 15.538 11.560 -16.183 1.00 76.88 85 SER A O 1
ATOM 693 N N . LYS A 1 86 ? 16.604 11.457 -18.163 1.00 79.31 86 LYS A N 1
ATOM 694 C CA . LYS A 1 86 ? 15.668 12.320 -18.900 1.00 79.31 86 LYS A CA 1
ATOM 695 C C . LYS A 1 86 ? 14.312 11.640 -19.075 1.00 79.31 86 LYS A C 1
ATOM 697 O O . LYS A 1 86 ? 13.305 12.243 -18.728 1.00 79.31 86 LYS A O 1
ATOM 702 N N . ALA A 1 87 ? 14.304 10.365 -19.465 1.00 73.12 87 ALA A N 1
ATOM 703 C CA . ALA A 1 87 ? 13.096 9.544 -19.559 1.00 73.12 87 ALA A CA 1
ATOM 704 C C . ALA A 1 87 ? 12.322 9.515 -18.230 1.00 73.12 87 ALA A C 1
ATOM 706 O O . ALA A 1 87 ? 11.105 9.688 -18.192 1.00 73.12 87 ALA A O 1
ATOM 707 N N . LYS A 1 88 ? 13.046 9.353 -17.113 1.00 70.31 88 LYS A N 1
ATOM 708 C CA . LYS A 1 88 ? 12.468 9.395 -15.767 1.00 70.31 88 LYS A CA 1
ATOM 709 C C . LYS A 1 88 ? 11.850 10.763 -15.457 1.00 70.31 88 LYS A C 1
ATOM 711 O O . LYS A 1 88 ? 10.703 10.800 -15.029 1.00 70.31 88 LYS A O 1
ATOM 716 N N . LYS A 1 89 ? 12.562 11.865 -15.725 1.00 68.56 89 LYS A N 1
ATOM 717 C CA . LYS A 1 89 ? 12.060 13.233 -15.494 1.00 68.56 89 LYS A CA 1
ATOM 718 C C . LYS A 1 89 ? 10.828 13.566 -16.340 1.00 68.56 89 LYS A C 1
ATOM 720 O O . LYS A 1 89 ? 9.885 14.166 -15.836 1.00 68.56 89 LYS A O 1
ATOM 725 N N . GLU A 1 90 ? 10.811 13.181 -17.613 1.00 70.50 90 GLU A N 1
ATOM 726 C CA . GLU A 1 90 ? 9.648 13.390 -18.487 1.00 70.50 90 GLU A CA 1
ATOM 727 C C . GLU A 1 90 ? 8.443 12.563 -18.043 1.00 70.50 90 GLU A C 1
ATOM 729 O O . GLU A 1 90 ? 7.322 13.075 -18.020 1.00 70.50 90 GLU A O 1
ATOM 734 N N . ARG A 1 91 ? 8.669 11.311 -17.624 1.00 69.06 91 ARG A N 1
ATOM 735 C CA . ARG A 1 91 ? 7.630 10.465 -17.029 1.00 69.06 91 ARG A CA 1
ATOM 736 C C . ARG A 1 91 ? 7.082 11.106 -15.755 1.00 69.06 91 ARG A C 1
ATOM 738 O O . ARG A 1 91 ? 5.871 11.263 -15.651 1.00 69.06 91 ARG A O 1
ATOM 745 N N . GLU A 1 92 ? 7.943 11.543 -14.835 1.00 66.62 92 GLU A N 1
ATOM 746 C CA . GLU A 1 92 ? 7.558 12.240 -13.595 1.00 66.62 92 GLU A CA 1
ATOM 747 C C . GLU A 1 92 ? 6.733 13.509 -13.873 1.00 66.62 92 GLU A C 1
ATOM 749 O O . GLU A 1 92 ? 5.700 13.714 -13.240 1.00 66.62 92 GLU A O 1
ATOM 754 N N . ARG A 1 93 ? 7.118 14.314 -14.872 1.00 66.31 93 ARG A N 1
ATOM 755 C CA . ARG A 1 93 ? 6.392 15.534 -15.267 1.00 66.31 93 ARG A CA 1
ATOM 756 C C . ARG A 1 93 ? 5.043 15.247 -15.937 1.00 66.31 93 ARG A C 1
ATOM 758 O O . ARG A 1 93 ? 4.080 15.977 -15.728 1.00 66.31 93 ARG A O 1
ATOM 765 N N . LYS A 1 94 ? 4.938 14.181 -16.737 1.00 68.00 94 LYS A N 1
ATOM 766 C CA . LYS A 1 94 ? 3.640 13.722 -17.270 1.00 68.00 94 LYS A CA 1
ATOM 767 C C . LYS A 1 94 ? 2.745 13.185 -16.151 1.00 68.00 94 LYS A C 1
ATOM 769 O O . LYS A 1 94 ? 1.543 13.428 -16.158 1.00 68.00 94 LYS A O 1
ATOM 774 N N . LEU A 1 95 ? 3.327 12.490 -15.175 1.00 67.31 95 LEU A N 1
ATOM 775 C CA . LEU A 1 95 ? 2.617 11.929 -14.028 1.00 67.31 95 LEU A CA 1
ATOM 776 C C . LEU A 1 95 ? 2.071 12.996 -13.086 1.00 67.31 95 LEU A C 1
ATOM 778 O O . LEU A 1 95 ? 0.934 12.857 -12.647 1.00 67.31 95 LEU A O 1
ATOM 782 N N . SER A 1 96 ? 2.821 14.069 -12.818 1.00 62.66 96 SER A N 1
ATOM 783 C CA . SER A 1 96 ? 2.333 15.176 -11.985 1.00 62.66 96 SER A CA 1
ATOM 784 C C . SER A 1 96 ? 1.086 15.845 -12.565 1.00 62.66 96 SER A C 1
ATOM 786 O O . SER A 1 96 ? 0.238 16.295 -11.808 1.00 62.66 96 SER A O 1
ATOM 788 N N . ASN A 1 97 ? 0.935 15.855 -13.894 1.00 66.19 97 ASN A N 1
ATOM 789 C CA . ASN A 1 97 ? -0.243 16.417 -14.564 1.00 66.19 97 ASN A CA 1
ATOM 790 C C . ASN A 1 97 ? -1.459 15.472 -14.550 1.00 66.19 97 ASN A C 1
ATOM 792 O O . ASN A 1 97 ? -2.575 15.898 -14.830 1.00 66.19 97 ASN A O 1
ATOM 796 N N . ILE A 1 98 ? -1.246 14.182 -14.275 1.00 74.00 98 ILE A N 1
ATOM 797 C CA . ILE A 1 98 ? -2.281 13.138 -14.295 1.00 74.00 98 ILE A CA 1
ATOM 798 C C . ILE A 1 98 ? -2.723 12.756 -12.878 1.00 74.00 98 ILE A C 1
ATOM 800 O O . ILE A 1 98 ? -3.853 12.308 -12.678 1.00 74.00 98 ILE A O 1
ATOM 804 N N . HIS A 1 99 ? -1.823 12.870 -11.906 1.00 85.00 99 HIS A N 1
ATOM 805 C CA . HIS A 1 99 ? -2.075 12.488 -10.529 1.00 85.00 99 HIS A CA 1
ATOM 806 C C . HIS A 1 99 ? -3.019 13.490 -9.852 1.00 85.00 99 HIS A C 1
ATOM 808 O O . HIS A 1 99 ? -2.750 14.685 -9.801 1.00 85.00 99 HIS A O 1
ATOM 814 N N . GLN A 1 100 ? -4.125 12.984 -9.308 1.00 84.38 100 GLN A N 1
ATOM 815 C CA . GLN A 1 100 ? -5.217 13.782 -8.734 1.00 84.38 100 GLN A CA 1
ATOM 816 C C . GLN A 1 100 ? -5.179 13.784 -7.197 1.00 84.38 100 GLN A C 1
ATOM 818 O O . GLN A 1 100 ? -6.209 13.675 -6.536 1.00 84.38 100 GLN A O 1
ATOM 823 N N . GLY A 1 101 ? -3.977 13.853 -6.622 1.00 88.44 101 GLY A N 1
ATOM 824 C CA . GLY A 1 101 ? -3.772 13.799 -5.176 1.00 88.44 101 GLY A CA 1
ATOM 825 C C . GLY A 1 101 ? -4.124 12.440 -4.563 1.00 88.44 101 GLY A C 1
ATOM 826 O O . GLY A 1 101 ? -4.058 11.399 -5.215 1.00 88.44 101 GLY A O 1
ATOM 827 N N . GLU A 1 102 ? -4.501 12.448 -3.286 1.00 89.81 102 GLU A N 1
ATOM 828 C CA . GLU A 1 102 ? -4.680 11.225 -2.488 1.00 89.81 102 GLU A CA 1
ATOM 829 C C . GLU A 1 102 ? -5.790 10.312 -3.012 1.00 89.81 102 GLU A C 1
ATOM 831 O O . GLU A 1 102 ? -5.624 9.098 -3.048 1.00 89.81 102 GLU A O 1
ATOM 836 N N . ARG A 1 103 ? -6.868 10.904 -3.535 1.00 89.69 103 ARG A N 1
ATOM 837 C CA . ARG A 1 103 ? -8.025 10.198 -4.106 1.00 89.69 103 ARG A CA 1
ATOM 838 C C . ARG A 1 103 ? -7.840 9.800 -5.568 1.00 89.69 103 ARG A C 1
ATOM 840 O O . ARG A 1 103 ? -8.818 9.558 -6.270 1.00 89.69 103 ARG A O 1
ATOM 847 N N . CYS A 1 104 ? -6.605 9.780 -6.071 1.00 92.19 104 CYS A N 1
ATOM 848 C CA . CYS A 1 104 ? -6.340 9.506 -7.478 1.00 92.19 104 CYS A CA 1
ATOM 849 C C . CYS A 1 104 ? -6.820 8.091 -7.868 1.00 92.19 104 CYS A C 1
ATOM 851 O O . CYS A 1 104 ? -6.199 7.106 -7.453 1.00 92.19 104 CYS A O 1
ATOM 853 N N . PRO A 1 105 ? -7.832 7.950 -8.750 1.00 92.00 105 PRO A N 1
ATOM 854 C CA . PRO A 1 105 ? -8.361 6.635 -9.126 1.00 92.00 105 PRO A CA 1
ATOM 855 C C . PRO A 1 105 ? -7.307 5.762 -9.813 1.00 92.00 105 PRO A C 1
ATOM 857 O O . PRO A 1 105 ? -7.262 4.548 -9.632 1.00 92.00 105 PRO A O 1
ATOM 860 N N . LYS A 1 106 ? -6.388 6.395 -10.556 1.00 93.25 106 LYS A N 1
ATOM 861 C CA . LYS A 1 106 ? -5.272 5.706 -11.213 1.00 93.25 106 LYS A CA 1
ATOM 862 C C . LYS A 1 106 ? -4.291 5.099 -10.213 1.00 93.25 106 LYS A C 1
ATOM 864 O O . LYS A 1 106 ? -3.678 4.090 -10.544 1.00 93.25 106 LYS A O 1
ATOM 869 N N . CYS A 1 107 ? -4.118 5.684 -9.025 1.00 94.81 107 CYS A N 1
ATOM 870 C CA . CYS A 1 107 ? -3.280 5.091 -7.981 1.00 94.81 107 CYS A CA 1
ATOM 871 C C . CYS A 1 107 ? -3.889 3.774 -7.502 1.00 94.81 107 CYS A C 1
ATOM 873 O O . CYS A 1 107 ? -3.206 2.752 -7.551 1.00 94.81 107 CYS A O 1
ATOM 875 N N . LYS A 1 108 ? -5.179 3.790 -7.144 1.00 94.19 108 LYS A N 1
ATOM 876 C CA . LYS A 1 108 ? -5.912 2.602 -6.686 1.00 94.19 108 LYS A CA 1
ATOM 877 C C . LYS A 1 108 ? -5.919 1.498 -7.753 1.00 94.19 108 LYS A C 1
ATOM 879 O O . LYS A 1 108 ? -5.535 0.368 -7.473 1.00 94.19 108 LYS A O 1
ATOM 884 N N . GLU A 1 109 ? -6.194 1.857 -9.006 1.00 95.94 109 GLU A N 1
ATOM 885 C CA . GLU A 1 109 ? -6.146 0.926 -10.143 1.00 95.94 109 GLU A CA 1
ATOM 886 C C . GLU A 1 109 ? -4.739 0.353 -10.399 1.00 95.94 109 GLU A C 1
ATOM 888 O O . GLU A 1 109 ? -4.579 -0.818 -10.745 1.00 95.94 109 GLU A O 1
ATOM 893 N N . THR A 1 110 ? -3.691 1.163 -10.224 1.00 96.38 110 THR A N 1
ATOM 894 C CA . THR A 1 110 ? -2.307 0.695 -10.394 1.00 96.38 110 THR A CA 1
ATOM 895 C C . THR A 1 110 ? -1.918 -0.280 -9.287 1.00 96.38 110 THR A C 1
ATOM 897 O O . THR A 1 110 ? -1.336 -1.321 -9.582 1.00 96.38 110 THR A O 1
ATOM 900 N N . ILE A 1 111 ? -2.278 0.019 -8.035 1.00 97.38 111 ILE A N 1
ATOM 901 C CA . ILE A 1 111 ? -2.067 -0.871 -6.886 1.00 97.38 111 ILE A CA 1
ATOM 902 C C . ILE A 1 111 ? -2.767 -2.210 -7.122 1.00 97.38 111 ILE A C 1
ATOM 904 O O . ILE A 1 111 ? -2.117 -3.248 -7.018 1.00 97.38 111 ILE A O 1
ATOM 908 N N . ARG A 1 112 ? -4.042 -2.195 -7.530 1.00 98.06 112 ARG A N 1
ATOM 909 C CA . ARG A 1 112 ? -4.808 -3.405 -7.862 1.00 98.06 112 ARG A CA 1
ATOM 910 C C . ARG A 1 112 ? -4.074 -4.279 -8.878 1.00 98.06 112 ARG A C 1
ATOM 912 O O . ARG A 1 112 ? -3.796 -5.441 -8.603 1.00 98.06 112 ARG A O 1
ATOM 919 N N . LYS A 1 113 ? -3.678 -3.705 -10.019 1.00 98.12 113 LYS A N 1
ATOM 920 C CA . LYS A 1 113 ? -2.941 -4.430 -11.068 1.00 98.12 113 LYS A CA 1
ATOM 921 C C . LYS A 1 113 ? -1.596 -4.970 -10.582 1.00 98.12 113 LYS A C 1
ATOM 923 O O . LYS A 1 113 ? -1.195 -6.058 -10.984 1.00 98.12 113 LYS A O 1
ATOM 928 N N . LEU A 1 114 ? -0.873 -4.224 -9.746 1.00 98.12 114 LEU A N 1
ATOM 929 C CA . LEU A 1 114 ? 0.390 -4.692 -9.170 1.00 98.12 114 LEU A CA 1
ATOM 930 C C . LEU A 1 114 ? 0.169 -5.864 -8.208 1.00 98.12 114 LEU A C 1
ATOM 932 O O . LEU A 1 114 ? 0.910 -6.843 -8.275 1.00 98.12 114 LEU A O 1
ATOM 936 N N . LEU A 1 115 ? -0.860 -5.795 -7.360 1.00 98.31 115 LEU A N 1
ATOM 937 C CA . LEU A 1 115 ? -1.261 -6.895 -6.483 1.00 98.31 115 LEU A CA 1
ATOM 938 C C . LEU A 1 115 ? -1.638 -8.135 -7.303 1.00 98.31 115 LEU A C 1
ATOM 940 O O . LEU A 1 115 ? -1.151 -9.221 -6.999 1.00 98.31 115 LEU A O 1
ATOM 944 N N . GLU A 1 116 ? -2.394 -7.976 -8.393 1.00 98.19 116 GLU A N 1
ATOM 945 C CA . GLU A 1 116 ? -2.748 -9.087 -9.286 1.00 98.19 116 GLU A CA 1
ATOM 946 C C . GLU A 1 116 ? -1.519 -9.745 -9.918 1.00 98.19 116 GLU A C 1
ATOM 948 O O . GLU A 1 116 ? -1.417 -10.968 -9.991 1.00 98.19 116 GLU A O 1
ATOM 953 N N . LYS A 1 117 ? -0.530 -8.944 -10.332 1.00 97.31 117 LYS A N 1
ATOM 954 C CA . LYS A 1 117 ? 0.737 -9.466 -10.867 1.00 97.31 117 LYS A CA 1
ATOM 955 C C . LYS A 1 117 ? 1.552 -10.239 -9.833 1.00 97.31 117 LYS A C 1
ATOM 957 O O . LYS A 1 117 ? 2.352 -11.087 -10.222 1.00 97.31 117 LYS A O 1
ATOM 962 N N . ILE A 1 118 ? 1.407 -9.930 -8.544 1.00 97.12 118 ILE A N 1
ATOM 963 C CA . ILE A 1 118 ? 2.189 -10.568 -7.478 1.00 97.12 118 ILE A CA 1
ATOM 964 C C . ILE A 1 118 ? 1.477 -11.799 -6.915 1.00 97.12 118 ILE A C 1
ATOM 966 O O . ILE A 1 118 ? 2.139 -12.812 -6.703 1.00 97.12 118 ILE A O 1
ATOM 970 N N . TYR A 1 119 ? 0.170 -11.707 -6.672 1.00 97.31 119 TYR A N 1
ATOM 971 C CA . TYR A 1 119 ? -0.600 -12.694 -5.907 1.00 97.31 119 TYR A CA 1
ATOM 972 C C . TYR A 1 119 ? -1.723 -13.365 -6.713 1.00 97.31 119 TYR A C 1
ATOM 974 O O . TYR A 1 119 ? -2.360 -14.301 -6.236 1.00 97.31 119 TYR A O 1
ATOM 982 N N . GLY A 1 120 ? -1.971 -12.926 -7.949 1.00 97.56 120 GLY A N 1
ATOM 983 C CA . GLY A 1 120 ? -3.048 -13.448 -8.782 1.00 97.56 120 GLY A CA 1
ATOM 984 C C . GLY A 1 120 ? -4.378 -12.766 -8.479 1.00 97.56 120 GLY A C 1
ATOM 985 O O . GLY A 1 120 ? -4.617 -11.650 -8.923 1.00 97.56 120 GLY A O 1
ATOM 986 N N . ARG A 1 121 ? -5.287 -13.442 -7.775 1.00 98.12 121 ARG A N 1
ATOM 987 C CA . ARG A 1 121 ? -6.640 -12.914 -7.543 1.00 98.12 121 ARG A CA 1
ATOM 988 C C . ARG A 1 121 ? -6.624 -11.776 -6.516 1.00 98.12 121 ARG A C 1
ATOM 990 O O . ARG A 1 121 ? -6.046 -11.927 -5.444 1.00 98.12 121 ARG A O 1
ATOM 997 N N . VAL A 1 122 ? -7.325 -10.685 -6.826 1.00 98.50 122 VAL A N 1
ATOM 998 C CA . VAL A 1 122 ? -7.563 -9.545 -5.927 1.00 98.50 122 VAL A CA 1
ATOM 999 C C . VAL A 1 122 ? -9.058 -9.243 -5.909 1.00 98.50 122 VAL A C 1
ATOM 1001 O O . VAL A 1 122 ? -9.696 -9.215 -6.959 1.00 98.50 122 VAL A O 1
ATOM 1004 N N . GLU A 1 123 ? -9.621 -9.033 -4.724 1.00 98.25 123 GLU A N 1
ATOM 1005 C CA . GLU A 1 123 ? -11.017 -8.641 -4.536 1.00 98.25 123 GLU A CA 1
ATOM 1006 C C . GLU A 1 123 ? -11.079 -7.195 -4.040 1.00 98.25 123 GLU A C 1
ATOM 1008 O O . GLU A 1 123 ? -10.546 -6.875 -2.980 1.00 98.25 123 GLU A O 1
ATOM 1013 N N . GLU A 1 124 ? -11.697 -6.307 -4.816 1.00 97.50 124 GLU A N 1
ATOM 1014 C CA . GLU A 1 124 ? -11.841 -4.890 -4.465 1.00 97.50 124 GLU A CA 1
ATOM 1015 C C . GLU A 1 124 ? -13.070 -4.639 -3.602 1.00 97.50 124 GLU A C 1
ATOM 1017 O O . GLU A 1 124 ? -14.111 -5.270 -3.799 1.00 97.50 124 GLU A O 1
ATOM 1022 N N . ASN A 1 125 ? -12.982 -3.646 -2.712 1.00 95.25 125 ASN A N 1
ATOM 1023 C CA . ASN A 1 125 ? -14.082 -3.255 -1.829 1.00 95.25 125 ASN A CA 1
ATOM 1024 C C . ASN A 1 125 ? -14.681 -4.489 -1.131 1.00 95.25 125 ASN A C 1
ATOM 1026 O O . ASN A 1 125 ? -15.905 -4.651 -1.078 1.00 95.25 125 ASN A O 1
ATOM 1030 N N . TYR A 1 126 ? -13.819 -5.380 -0.638 1.00 96.25 126 TYR A N 1
ATOM 1031 C CA . TYR A 1 126 ? -14.226 -6.674 -0.109 1.00 96.25 126 TYR A CA 1
ATOM 1032 C C . TYR A 1 126 ? -14.892 -6.524 1.260 1.00 96.25 126 TYR A C 1
ATOM 1034 O O . TYR A 1 126 ? -14.454 -5.754 2.119 1.00 96.25 126 TYR A O 1
ATOM 1042 N N . LYS A 1 127 ? -15.982 -7.268 1.466 1.00 95.81 127 LYS A N 1
ATOM 1043 C CA . LYS A 1 127 ? -16.788 -7.205 2.685 1.00 95.81 127 LYS A CA 1
ATOM 1044 C C . LYS A 1 127 ? -16.609 -8.466 3.519 1.00 95.81 127 LYS A C 1
ATOM 1046 O O . LYS A 1 127 ? -17.120 -9.529 3.168 1.00 95.81 127 LYS A O 1
ATOM 1051 N N . PHE A 1 128 ? -16.002 -8.312 4.689 1.00 95.12 128 PHE A N 1
ATOM 1052 C CA . PHE A 1 128 ? -15.997 -9.354 5.708 1.00 95.12 128 PHE A CA 1
ATOM 1053 C C . PHE A 1 128 ? -17.335 -9.395 6.452 1.00 95.12 128 PHE A C 1
ATOM 1055 O O . PHE A 1 128 ? -17.891 -8.365 6.838 1.00 95.12 128 PHE A O 1
ATOM 1062 N N . ARG A 1 129 ? -17.863 -10.603 6.663 1.00 92.31 129 ARG A N 1
ATOM 1063 C CA . ARG A 1 129 ? -19.069 -10.829 7.472 1.00 92.31 129 ARG A CA 1
ATOM 1064 C C . ARG A 1 129 ? -18.671 -11.020 8.933 1.00 92.31 129 ARG A C 1
ATOM 1066 O O . ARG A 1 129 ? -18.706 -12.135 9.440 1.00 92.31 129 ARG A O 1
ATOM 1073 N N . VAL A 1 130 ? -18.252 -9.931 9.568 1.00 92.56 130 VAL A N 1
ATOM 1074 C CA . VAL A 1 130 ? -17.843 -9.900 10.977 1.00 92.56 130 VAL A CA 1
ATOM 1075 C C . VAL A 1 130 ? -18.610 -8.845 11.759 1.00 92.56 130 VAL A C 1
ATOM 1077 O O . VAL A 1 130 ? -19.183 -7.919 11.177 1.00 92.56 130 VAL A O 1
ATOM 1080 N N . GLY A 1 131 ? -18.617 -9.017 13.079 1.00 93.69 131 GLY A N 1
ATOM 1081 C CA . GLY A 1 131 ? -19.155 -8.040 14.009 1.00 93.69 131 GLY A CA 1
ATOM 1082 C C . GLY A 1 131 ? -18.382 -6.723 14.010 1.00 93.69 131 GLY A C 1
ATOM 1083 O O . GLY A 1 131 ? -17.324 -6.587 13.394 1.00 93.69 131 GLY A O 1
ATOM 1084 N N . ILE A 1 132 ? -18.946 -5.736 14.692 1.00 95.81 132 ILE A N 1
ATOM 1085 C CA . ILE A 1 132 ? -18.427 -4.362 14.761 1.00 95.81 132 ILE A CA 1
ATOM 1086 C C . ILE A 1 132 ? -18.397 -3.807 16.179 1.00 95.81 132 ILE A C 1
ATOM 1088 O O . ILE A 1 132 ? -17.874 -2.714 16.386 1.00 95.81 132 ILE A O 1
ATOM 1092 N N . LEU A 1 133 ? -18.964 -4.524 17.143 1.00 96.94 133 LEU A N 1
ATOM 1093 C CA . LEU A 1 133 ? -18.899 -4.182 18.552 1.00 96.94 133 LEU A CA 1
ATOM 1094 C C . LEU A 1 133 ? -17.869 -5.084 19.236 1.00 96.94 133 LEU A C 1
ATOM 1096 O O . LEU A 1 133 ? -17.694 -6.228 18.816 1.00 96.94 133 LEU A O 1
ATOM 1100 N N . PRO A 1 134 ? -17.216 -4.626 20.319 1.00 96.50 134 PRO A N 1
ATOM 1101 C CA . PRO A 1 134 ? -16.288 -5.468 21.078 1.00 96.50 134 PRO A CA 1
ATOM 1102 C C . PRO A 1 134 ? -16.903 -6.810 21.498 1.00 96.50 134 PRO A C 1
ATOM 1104 O O . PRO A 1 134 ? -16.247 -7.848 21.455 1.00 96.50 134 PRO A O 1
ATOM 1107 N N . GLU A 1 135 ? -18.190 -6.796 21.849 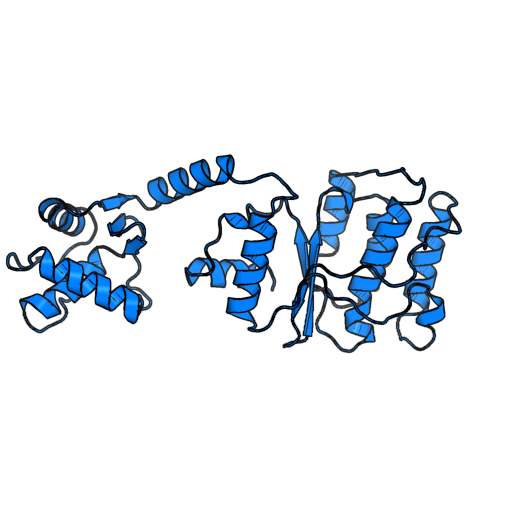1.00 97.06 135 GLU A N 1
ATOM 1108 C CA . GLU A 1 135 ? -18.944 -7.966 22.303 1.00 97.06 135 GLU A CA 1
ATOM 1109 C C . GLU A 1 135 ? -19.046 -9.075 21.241 1.00 97.06 135 GLU A C 1
ATOM 1111 O O . GLU A 1 135 ? -19.178 -10.246 21.599 1.00 97.06 135 GLU A O 1
ATOM 1116 N N . ASP A 1 136 ? -18.928 -8.734 19.954 1.00 96.38 136 ASP A N 1
ATOM 1117 C CA . ASP A 1 136 ? -18.921 -9.709 18.858 1.00 96.38 136 ASP A CA 1
ATOM 1118 C C . ASP A 1 136 ? -17.633 -10.555 18.843 1.00 96.38 136 ASP A C 1
ATOM 1120 O O . ASP A 1 136 ? -17.572 -11.603 18.201 1.00 96.38 136 ASP A O 1
ATOM 1124 N N . PHE A 1 137 ? -16.603 -10.120 19.577 1.00 96.38 137 PHE A N 1
ATOM 1125 C CA . PHE A 1 137 ? -15.279 -10.734 19.625 1.00 96.38 137 PHE A CA 1
ATOM 1126 C C . PHE A 1 137 ? -14.957 -11.388 20.975 1.00 96.38 137 PHE A C 1
ATOM 1128 O O . PHE A 1 137 ? -13.797 -11.721 21.211 1.00 96.38 137 PHE A O 1
ATOM 1135 N N . LYS A 1 138 ? -15.951 -11.629 21.846 1.00 96.00 138 LYS A N 1
ATOM 1136 C CA . LYS A 1 138 ? -15.781 -12.236 23.191 1.00 96.00 138 LYS A CA 1
ATOM 1137 C C . LYS A 1 138 ? -14.955 -13.516 23.239 1.00 96.00 138 LYS A C 1
ATOM 1139 O O . LYS A 1 138 ? -14.268 -13.761 24.222 1.00 96.00 138 LYS A O 1
ATOM 1144 N N . ASN A 1 139 ? -15.050 -14.330 22.192 1.00 93.62 139 ASN A N 1
ATOM 1145 C CA . ASN A 1 139 ? -14.361 -15.617 22.103 1.00 93.62 139 ASN A CA 1
ATOM 1146 C C . ASN A 1 139 ? -12.981 -15.507 21.428 1.00 93.62 139 ASN A C 1
ATOM 1148 O O . ASN A 1 139 ? -12.328 -16.524 21.210 1.00 93.62 139 ASN A O 1
ATOM 1152 N N . SER A 1 140 ? -12.553 -14.300 21.049 1.00 93.50 140 SER A N 1
ATOM 1153 C CA . SER A 1 140 ? -11.233 -14.056 20.468 1.00 93.50 140 SER A CA 1
ATOM 1154 C C . SER A 1 140 ? -10.184 -13.812 21.554 1.00 93.50 140 SER A C 1
ATOM 1156 O O . SER A 1 140 ? -10.490 -13.304 22.633 1.00 93.50 140 SER A O 1
ATOM 1158 N N . LEU A 1 141 ? -8.924 -14.104 21.232 1.00 94.25 141 LEU A N 1
ATOM 1159 C CA . LEU A 1 141 ? -7.777 -13.840 22.108 1.00 94.25 141 LEU A CA 1
ATOM 1160 C C . LEU A 1 141 ? -7.556 -12.350 22.406 1.00 94.25 141 LEU A C 1
ATOM 1162 O O . LEU A 1 141 ? -6.881 -12.031 23.375 1.00 94.25 141 LEU A O 1
ATOM 1166 N N . TYR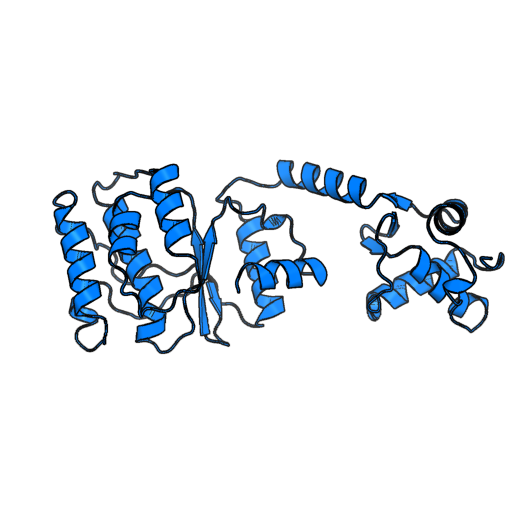 A 1 142 ? -8.119 -11.456 21.589 1.00 96.00 142 TYR A N 1
ATOM 1167 C CA . TYR A 1 142 ? -7.906 -10.009 21.669 1.00 96.00 142 TYR A CA 1
ATOM 1168 C C . TYR A 1 142 ? -9.121 -9.243 22.205 1.00 96.00 142 TYR A C 1
ATOM 1170 O O . TYR A 1 142 ? -9.208 -8.023 22.053 1.00 96.00 142 TYR A O 1
ATOM 1178 N N . TYR A 1 143 ? -10.097 -9.937 22.797 1.00 97.38 143 TYR A N 1
ATOM 1179 C CA . TYR A 1 143 ? -11.311 -9.300 23.309 1.00 97.38 143 TYR A CA 1
ATOM 1180 C C . TYR A 1 143 ? -11.003 -8.191 24.326 1.00 97.38 143 TYR A C 1
ATOM 1182 O O . TYR A 1 143 ? -11.571 -7.102 24.238 1.00 97.38 143 TYR A O 1
ATOM 1190 N N . SER A 1 144 ? -10.088 -8.443 25.266 1.00 97.38 144 SER A N 1
ATOM 1191 C CA . SER A 1 144 ? -9.676 -7.473 26.288 1.00 97.38 144 SER A CA 1
ATOM 1192 C C . SER A 1 144 ? -9.110 -6.191 25.683 1.00 97.38 144 SER A C 1
ATOM 1194 O O . SER A 1 144 ? -9.475 -5.092 26.098 1.00 97.38 144 SER A O 1
ATOM 1196 N N . GLU A 1 145 ? -8.246 -6.326 24.684 1.00 98.00 145 GLU A N 1
ATOM 1197 C CA . GLU A 1 145 ? -7.572 -5.238 23.989 1.00 98.00 145 GLU A CA 1
ATOM 1198 C C . GLU A 1 145 ? -8.568 -4.440 23.154 1.00 98.00 145 GLU A C 1
ATOM 1200 O O . GLU A 1 145 ? -8.619 -3.216 23.263 1.00 98.00 145 GLU A O 1
ATOM 1205 N N . LEU A 1 146 ? -9.418 -5.123 22.382 1.00 98.44 146 LEU A N 1
ATOM 1206 C CA . LEU A 1 146 ? -10.473 -4.487 21.595 1.00 98.44 146 LEU A CA 1
ATOM 1207 C C . LEU A 1 146 ? -11.447 -3.711 22.485 1.00 98.44 146 LEU A C 1
ATOM 1209 O O . LEU A 1 146 ? -11.792 -2.572 22.168 1.00 98.44 146 LEU A O 1
ATOM 1213 N N . LYS A 1 147 ? -11.853 -4.288 23.621 1.00 98.38 147 LYS A N 1
ATOM 1214 C CA . LYS A 1 147 ? -12.721 -3.614 24.590 1.00 98.38 147 LYS A CA 1
ATOM 1215 C C . LYS A 1 147 ? -12.049 -2.373 25.181 1.00 98.38 147 LYS A C 1
ATOM 1217 O O . LYS A 1 147 ? -12.657 -1.307 25.195 1.00 98.38 147 LYS A O 1
ATOM 1222 N N . LYS A 1 148 ? -10.781 -2.481 25.587 1.00 98.44 148 LYS A N 1
ATOM 1223 C CA . LYS A 1 148 ? -9.995 -1.357 26.115 1.00 98.44 148 LYS A CA 1
ATOM 1224 C C . LYS A 1 148 ? -9.854 -0.224 25.094 1.00 98.44 148 LYS A C 1
ATOM 1226 O O . LYS A 1 148 ? -10.045 0.939 25.440 1.00 98.44 148 LYS A O 1
ATOM 1231 N N . ILE A 1 149 ? -9.535 -0.548 23.838 1.00 98.69 149 ILE A N 1
ATOM 1232 C CA . ILE A 1 149 ? -9.430 0.438 22.750 1.00 98.69 149 ILE A CA 1
ATOM 1233 C C . ILE A 1 149 ? -10.770 1.146 22.542 1.00 98.69 149 ILE A C 1
ATOM 1235 O O . ILE A 1 149 ? -10.813 2.373 22.442 1.00 98.69 149 ILE A O 1
ATOM 1239 N N . TYR A 1 150 ? -11.861 0.383 22.510 1.00 98.62 150 TYR A N 1
ATOM 1240 C CA . TYR A 1 150 ? -13.208 0.918 22.352 1.00 98.62 150 TYR A CA 1
ATOM 1241 C C . TYR A 1 150 ? -13.573 1.906 23.469 1.00 98.62 150 TYR A C 1
ATOM 1243 O O . TYR A 1 150 ? -14.007 3.021 23.185 1.00 98.62 150 TYR A O 1
ATOM 1251 N N . GLU A 1 151 ? -13.334 1.538 24.730 1.00 98.38 151 GLU A N 1
ATOM 1252 C CA . GLU A 1 151 ? -13.574 2.400 25.896 1.00 98.38 151 GLU A CA 1
ATOM 1253 C C . GLU A 1 151 ? -12.716 3.675 25.846 1.00 98.38 151 GLU A C 1
ATOM 1255 O O . GLU A 1 151 ? -13.231 4.775 26.051 1.00 98.38 151 GLU A O 1
ATOM 1260 N N . LYS A 1 152 ? -11.435 3.574 25.459 1.00 98.44 152 LYS A N 1
ATOM 1261 C CA . LYS A 1 152 ? -10.575 4.755 25.274 1.00 98.44 152 LYS A CA 1
ATOM 1262 C C . LYS A 1 152 ? -11.097 5.715 24.208 1.00 98.44 152 LYS A C 1
ATOM 1264 O O . LYS A 1 152 ? -11.034 6.928 24.404 1.00 98.44 152 LYS A O 1
ATOM 1269 N N . LEU A 1 153 ? -11.611 5.197 23.093 1.00 98.44 153 LEU A N 1
ATOM 1270 C CA . LEU A 1 153 ? -12.243 6.026 22.064 1.00 98.44 153 LEU A CA 1
ATOM 1271 C C . LEU A 1 153 ? -13.503 6.713 22.600 1.00 98.44 153 LEU A C 1
ATOM 1273 O O . LEU A 1 153 ? -13.696 7.906 22.371 1.00 98.44 153 LEU A O 1
ATOM 1277 N N . GLN A 1 154 ? -14.329 5.990 23.361 1.00 98.06 154 GLN A N 1
ATOM 1278 C CA . GLN A 1 154 ? -15.518 6.557 23.997 1.00 98.06 154 GLN A CA 1
ATOM 1279 C C . GLN A 1 154 ? -15.171 7.682 24.983 1.00 98.06 154 GLN A C 1
ATOM 1281 O O . GLN A 1 154 ? -15.891 8.678 25.054 1.00 98.06 154 GLN A O 1
ATOM 1286 N N . ASP A 1 155 ? -14.097 7.527 25.754 1.00 97.56 155 ASP A N 1
ATOM 1287 C CA . ASP A 1 155 ? -13.689 8.481 26.790 1.00 97.56 155 ASP A CA 1
ATOM 1288 C C . ASP A 1 155 ? -12.921 9.686 26.240 1.00 97.56 155 ASP A C 1
ATOM 1290 O O . ASP A 1 155 ? -12.956 10.751 26.852 1.00 97.56 155 ASP A O 1
ATOM 1294 N N . HIS A 1 156 ? -12.290 9.567 25.067 1.00 96.12 156 HIS A N 1
ATOM 1295 C CA . HIS A 1 156 ? -11.485 10.637 24.473 1.00 96.12 156 HIS A CA 1
ATOM 1296 C C . HIS A 1 156 ? -12.253 11.961 24.313 1.00 96.12 156 HIS A C 1
ATOM 1298 O O . HIS A 1 156 ? -11.749 13.017 24.696 1.00 96.12 156 HIS A O 1
ATOM 1304 N N . ARG A 1 157 ? -13.477 11.907 23.767 1.00 96.00 157 ARG A N 1
ATOM 1305 C CA . ARG A 1 157 ? -14.380 13.070 23.611 1.00 96.00 157 ARG A CA 1
ATOM 1306 C C . ARG A 1 157 ? -15.781 12.841 24.182 1.00 96.00 157 ARG A C 1
ATOM 1308 O O . ARG A 1 157 ? -16.682 13.646 23.966 1.00 96.00 157 ARG A O 1
ATOM 1315 N N . GLY A 1 158 ? -15.984 11.738 24.904 1.00 95.81 158 GLY A N 1
ATOM 1316 C CA . GLY A 1 158 ? -17.273 11.388 25.508 1.00 95.81 158 GLY A CA 1
ATOM 1317 C C . GLY A 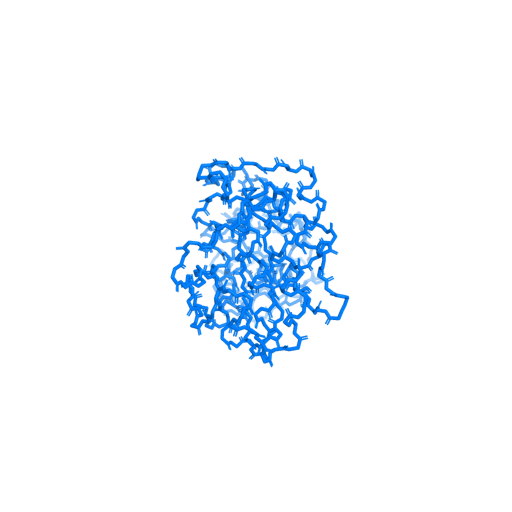1 158 ? -18.310 10.830 24.525 1.00 95.81 158 GLY A C 1
ATOM 1318 O O . GLY A 1 158 ? -19.476 10.666 24.886 1.00 95.81 158 GLY A O 1
ATOM 1319 N N . HIS A 1 159 ? -17.929 10.525 23.283 1.00 95.38 159 HIS A N 1
ATOM 1320 C CA . HIS A 1 159 ? -18.834 9.950 22.292 1.00 95.38 159 HIS A CA 1
ATOM 1321 C C . HIS A 1 159 ? -19.073 8.465 22.584 1.00 95.38 159 HIS A C 1
ATOM 1323 O O . HIS A 1 159 ? -18.326 7.603 22.144 1.00 95.38 159 HIS A O 1
ATOM 1329 N N . LYS A 1 160 ? -20.134 8.140 23.329 1.00 94.69 160 LYS A N 1
ATOM 1330 C CA . LYS A 1 160 ? -20.430 6.745 23.706 1.00 94.69 160 LYS A CA 1
ATOM 1331 C C . LYS A 1 160 ? -20.975 5.885 22.561 1.00 94.69 160 LYS A C 1
ATOM 1333 O O . LYS A 1 160 ? -20.862 4.666 22.612 1.00 94.69 160 LYS A O 1
ATOM 1338 N N . ASP A 1 161 ? -21.535 6.506 21.531 1.00 94.69 161 ASP A N 1
ATOM 1339 C CA . ASP A 1 161 ? -22.223 5.822 20.435 1.00 94.69 161 ASP A CA 1
ATOM 1340 C C . ASP A 1 161 ? -21.678 6.301 19.079 1.00 94.69 161 ASP A C 1
ATOM 1342 O O . ASP A 1 161 ? -22.320 7.067 18.357 1.00 94.69 161 ASP A O 1
ATOM 1346 N N . PHE A 1 162 ? -20.440 5.895 18.771 1.00 96.69 162 PHE A N 1
ATOM 1347 C CA . PHE A 1 162 ? -19.751 6.229 17.518 1.00 96.69 162 PHE A CA 1
ATOM 1348 C C . PHE A 1 162 ? -19.815 5.112 16.464 1.00 96.69 162 PHE A C 1
ATOM 1350 O O . PHE A 1 162 ? -19.497 5.353 15.301 1.00 96.69 162 PHE A O 1
ATOM 1357 N N . VAL A 1 163 ? -20.249 3.897 16.812 1.00 96.38 163 VAL A N 1
ATOM 1358 C CA . VAL A 1 163 ? -20.377 2.774 15.865 1.00 96.38 163 VAL A CA 1
ATOM 1359 C C . VAL A 1 163 ? -21.778 2.765 15.264 1.00 96.38 163 VAL A C 1
ATOM 1361 O O . VAL A 1 163 ? -22.733 2.315 15.885 1.00 96.38 163 VAL A O 1
ATOM 1364 N N . LYS A 1 164 ? -21.909 3.287 14.040 1.00 93.50 164 LYS A N 1
ATOM 1365 C CA . LYS A 1 164 ? -23.211 3.457 13.363 1.00 93.50 164 LYS A CA 1
ATOM 1366 C C . LYS A 1 164 ? -23.438 2.533 12.174 1.00 93.50 164 LYS A C 1
ATOM 1368 O O . LYS A 1 164 ? -24.555 2.457 11.663 1.00 93.50 164 LYS A O 1
ATOM 1373 N N . ALA A 1 165 ? -22.392 1.878 11.679 1.00 90.62 165 ALA A N 1
ATOM 1374 C CA . ALA A 1 165 ? -22.537 0.968 10.553 1.00 90.62 165 ALA A CA 1
ATOM 1375 C C . ALA A 1 165 ? -23.301 -0.292 10.987 1.00 90.62 165 ALA A C 1
ATOM 1377 O O . ALA A 1 165 ? -23.328 -0.636 12.159 1.00 90.62 165 ALA A O 1
ATOM 1378 N N . LYS A 1 166 ? -23.920 -1.000 10.039 1.00 88.94 166 LYS A N 1
ATOM 1379 C CA . LYS A 1 166 ? -24.525 -2.323 10.308 1.00 88.94 166 LYS A CA 1
ATOM 1380 C C . LYS A 1 166 ? -23.523 -3.471 10.182 1.00 88.94 166 LYS A C 1
ATOM 1382 O O . LYS A 1 166 ? -23.797 -4.580 10.608 1.00 88.94 166 LYS A O 1
ATOM 1387 N N . ASN A 1 167 ? -22.427 -3.227 9.474 1.00 91.50 167 ASN A N 1
ATOM 1388 C CA . ASN A 1 167 ? -21.353 -4.174 9.204 1.00 91.50 167 ASN A CA 1
ATOM 1389 C C . ASN A 1 167 ? -20.048 -3.384 9.148 1.00 91.50 167 ASN A C 1
ATOM 1391 O O . ASN A 1 167 ? -20.089 -2.178 8.883 1.00 91.50 167 ASN A O 1
ATOM 1395 N N . LEU A 1 168 ? -18.915 -4.065 9.311 1.00 95.12 168 LEU A N 1
ATOM 1396 C CA . LEU A 1 168 ? -17.611 -3.450 9.095 1.00 95.12 168 LEU A CA 1
ATOM 1397 C C . LEU A 1 168 ? -17.553 -2.904 7.656 1.00 95.12 168 LEU A C 1
ATOM 1399 O O . LEU A 1 168 ? -17.883 -3.651 6.724 1.00 95.12 168 LEU A O 1
ATOM 1403 N N . PRO A 1 169 ? -17.201 -1.621 7.447 1.00 95.50 169 PRO A N 1
ATOM 1404 C CA . PRO A 1 169 ? -17.037 -1.088 6.105 1.00 95.50 169 PRO A CA 1
ATOM 1405 C C . PRO A 1 169 ? -15.998 -1.885 5.320 1.00 95.50 169 PRO A C 1
ATOM 1407 O O . PRO A 1 169 ? -15.002 -2.352 5.875 1.00 95.50 169 PRO A O 1
ATOM 1410 N N . ASN A 1 170 ? -16.242 -2.023 4.021 1.00 97.25 170 ASN A N 1
ATOM 1411 C CA . ASN A 1 170 ? -15.408 -2.820 3.132 1.00 97.25 170 ASN A CA 1
ATOM 1412 C C . ASN A 1 170 ? -13.935 -2.381 3.208 1.00 97.25 170 ASN A C 1
ATOM 1414 O O . ASN A 1 170 ? -13.661 -1.192 3.387 1.00 97.25 170 ASN A O 1
ATOM 1418 N N . CYS A 1 171 ? -13.006 -3.326 3.084 1.00 96.88 171 CYS A N 1
ATOM 1419 C CA . CYS A 1 171 ? -11.590 -3.004 2.907 1.00 96.88 171 CYS A CA 1
ATOM 1420 C C . CYS A 1 171 ? -11.305 -2.659 1.444 1.00 96.88 171 CYS A C 1
ATOM 1422 O O . CYS A 1 171 ? -12.042 -3.095 0.554 1.00 96.88 171 CYS A O 1
ATOM 1424 N N . ASP A 1 172 ? -10.241 -1.899 1.178 1.00 97.44 172 ASP A N 1
ATOM 1425 C CA . ASP A 1 172 ? -9.911 -1.516 -0.199 1.00 97.44 172 ASP A CA 1
ATOM 1426 C C . ASP A 1 172 ? -9.627 -2.727 -1.088 1.00 97.44 172 ASP A C 1
ATOM 1428 O O . ASP A 1 172 ? -10.228 -2.854 -2.161 1.00 97.44 172 ASP A O 1
ATOM 1432 N N . PHE A 1 173 ? -8.763 -3.633 -0.622 1.00 98.31 173 PHE A N 1
ATOM 1433 C CA . PHE A 1 173 ? -8.472 -4.886 -1.307 1.00 98.31 173 PHE A CA 1
ATOM 1434 C C . PHE A 1 173 ? -8.370 -6.061 -0.337 1.00 98.31 173 PHE A C 1
ATOM 1436 O O . PHE A 1 173 ? -7.882 -5.933 0.787 1.00 98.31 173 PHE A O 1
ATOM 1443 N N . PHE A 1 174 ? -8.768 -7.234 -0.814 1.00 98.56 174 PHE A N 1
ATOM 1444 C CA . PHE A 1 174 ? -8.489 -8.517 -0.187 1.00 98.56 174 PHE A CA 1
ATOM 1445 C C . PHE A 1 174 ? -7.765 -9.427 -1.178 1.00 98.56 174 PHE A C 1
ATOM 1447 O O . PHE A 1 174 ? -8.154 -9.539 -2.341 1.00 98.56 174 PHE A O 1
ATOM 1454 N N . ILE A 1 175 ? -6.690 -10.065 -0.719 1.00 98.38 175 ILE A N 1
ATOM 1455 C CA . ILE A 1 175 ? -5.900 -11.020 -1.492 1.00 98.38 175 ILE A CA 1
ATOM 1456 C C . ILE A 1 175 ? -6.220 -12.406 -0.929 1.00 98.38 175 ILE A C 1
ATOM 1458 O O . ILE A 1 175 ? -5.694 -12.735 0.134 1.00 98.38 175 ILE A O 1
ATOM 1462 N N . PRO A 1 176 ? -7.040 -13.241 -1.600 1.00 97.94 176 PRO A N 1
ATOM 1463 C CA . PRO A 1 176 ? -7.478 -14.525 -1.043 1.00 97.94 176 PRO A CA 1
ATOM 1464 C C . PRO A 1 176 ? -6.352 -15.545 -0.842 1.00 97.94 176 PRO A C 1
ATOM 1466 O O . PRO A 1 176 ? -6.475 -16.436 -0.011 1.00 97.94 176 PRO A O 1
ATOM 1469 N N . ASN A 1 177 ? -5.259 -15.427 -1.600 1.00 96.25 177 ASN A N 1
ATOM 1470 C CA . ASN A 1 177 ? -4.072 -16.266 -1.463 1.00 96.25 177 ASN A CA 1
ATOM 1471 C C . ASN A 1 177 ? -2.824 -15.372 -1.528 1.00 96.25 177 ASN A C 1
ATOM 1473 O O . ASN A 1 177 ? -2.567 -14.801 -2.590 1.00 96.25 177 ASN A O 1
ATOM 1477 N N . PRO A 1 178 ? -2.066 -15.194 -0.430 1.00 96.44 178 PRO A N 1
ATOM 1478 C CA . PRO A 1 178 ? -2.060 -15.986 0.809 1.00 96.44 178 PRO A CA 1
ATOM 1479 C C . PRO A 1 178 ? -3.118 -15.629 1.872 1.00 96.44 178 PRO A C 1
ATOM 1481 O O . PRO A 1 178 ? -3.104 -16.237 2.935 1.00 96.44 178 PRO A O 1
ATOM 1484 N N . GLY A 1 179 ? -4.024 -14.679 1.620 1.00 97.75 179 GLY A N 1
ATOM 1485 C CA . GLY A 1 179 ? -5.059 -14.286 2.583 1.00 97.75 179 GLY A CA 1
ATOM 1486 C C . GLY A 1 179 ? -4.637 -13.085 3.422 1.00 97.75 179 GLY A C 1
ATOM 1487 O O . GLY A 1 179 ? -4.241 -13.271 4.561 1.00 97.75 179 GLY A O 1
ATOM 1488 N N . PHE A 1 180 ? -4.715 -11.863 2.887 1.00 98.19 180 PHE A N 1
ATOM 1489 C CA . PHE A 1 180 ? -4.494 -10.624 3.654 1.00 98.19 180 PHE A CA 1
ATOM 1490 C C . PHE A 1 180 ? -5.294 -9.446 3.108 1.00 98.19 180 PHE A C 1
ATOM 1492 O O . PHE A 1 180 ? -5.759 -9.453 1.964 1.00 98.19 180 PHE A O 1
ATOM 1499 N N . ILE A 1 181 ? -5.429 -8.42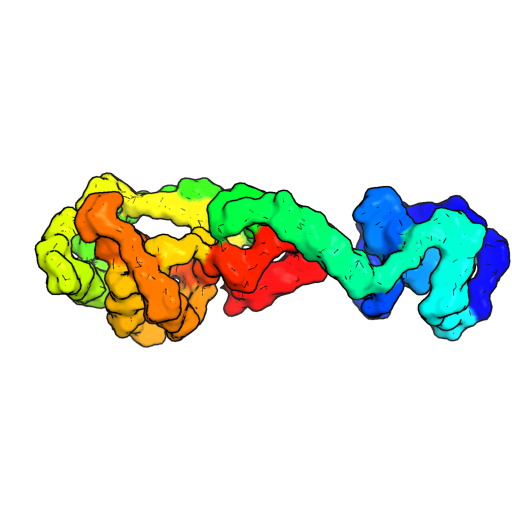5 3.948 1.00 98.56 181 ILE A N 1
ATOM 1500 C CA . ILE A 1 181 ? -6.101 -7.163 3.644 1.00 98.56 181 ILE A CA 1
ATOM 1501 C C . ILE A 1 181 ? -5.055 -6.133 3.208 1.00 98.56 181 ILE A C 1
ATOM 1503 O O . ILE A 1 181 ? -3.972 -6.068 3.791 1.00 98.56 181 ILE A O 1
ATOM 1507 N N . VAL A 1 182 ? -5.389 -5.309 2.213 1.00 98.44 182 VAL A N 1
ATOM 1508 C CA . VAL A 1 182 ? -4.641 -4.085 1.894 1.00 98.44 182 VAL A CA 1
ATOM 1509 C C . VAL A 1 182 ? -5.570 -2.888 2.041 1.00 98.44 182 VAL A C 1
ATOM 1511 O O . VAL A 1 182 ? -6.600 -2.841 1.370 1.00 98.44 182 VAL A O 1
ATOM 1514 N N . GLU A 1 183 ? -5.181 -1.922 2.872 1.00 98.00 183 GLU A N 1
ATOM 1515 C CA . GLU A 1 183 ? -5.849 -0.618 2.998 1.00 98.00 183 GLU A CA 1
ATOM 1516 C C . GLU A 1 183 ? -5.004 0.483 2.349 1.00 98.00 183 GLU A C 1
ATOM 1518 O O . GLU A 1 183 ? -3.774 0.512 2.481 1.00 98.00 183 GLU A O 1
ATOM 1523 N N . PHE A 1 184 ? -5.665 1.393 1.637 1.00 96.31 184 PHE A N 1
ATOM 1524 C CA . PHE A 1 184 ? -5.064 2.550 0.990 1.00 96.31 184 PHE A CA 1
ATOM 1525 C C . PHE A 1 184 ? -5.461 3.828 1.735 1.00 96.31 184 PHE A C 1
ATOM 1527 O O . PHE A 1 184 ? -6.458 4.481 1.434 1.00 96.31 184 PHE A O 1
ATOM 1534 N N . ASP A 1 185 ? -4.651 4.190 2.726 1.00 97.00 185 ASP A N 1
ATOM 1535 C CA . ASP A 1 185 ? -4.973 5.240 3.683 1.00 97.00 185 ASP A CA 1
ATOM 1536 C C . ASP A 1 185 ? -4.791 6.644 3.080 1.00 97.00 185 ASP A C 1
ATOM 1538 O O . ASP A 1 185 ? -3.711 7.025 2.615 1.00 97.00 185 ASP A O 1
ATOM 1542 N N . GLU A 1 186 ? -5.842 7.457 3.164 1.00 96.31 186 GLU A N 1
ATOM 1543 C CA . GLU A 1 186 ? -5.813 8.905 2.922 1.00 96.31 186 GLU A CA 1
ATOM 1544 C C . GLU A 1 186 ? -5.502 9.673 4.220 1.00 96.31 186 GLU A C 1
ATOM 1546 O O . GLU A 1 186 ? -5.718 9.174 5.324 1.00 96.31 186 GLU A O 1
ATOM 1551 N N . SER A 1 187 ? -5.065 10.931 4.114 1.00 96.88 187 SER A N 1
ATOM 1552 C CA . SER A 1 187 ? -4.707 11.808 5.243 1.00 96.88 187 SER A CA 1
ATOM 1553 C C . SER A 1 187 ? -5.806 11.897 6.309 1.00 96.88 187 SER A C 1
ATOM 1555 O O . SER A 1 187 ? -5.501 12.031 7.488 1.00 96.88 187 SER A O 1
ATOM 1557 N N . GLN A 1 188 ? -7.078 11.769 5.915 1.00 95.75 188 GLN A N 1
ATOM 1558 C CA . GLN A 1 188 ? -8.234 11.798 6.823 1.00 95.75 188 GLN A CA 1
ATOM 1559 C C . GLN A 1 188 ? -8.265 10.649 7.852 1.00 95.75 188 GLN A C 1
ATOM 1561 O O . GLN A 1 188 ? -9.028 10.727 8.808 1.00 95.75 188 GLN A O 1
ATOM 1566 N N . HIS A 1 189 ? -7.486 9.579 7.657 1.00 96.00 189 HIS A N 1
ATOM 1567 C CA . HIS A 1 189 ? -7.371 8.470 8.613 1.00 96.00 189 HIS A CA 1
ATOM 1568 C C . HIS A 1 189 ? -6.342 8.743 9.719 1.00 96.00 189 HIS A C 1
ATOM 1570 O O . HIS A 1 189 ? -6.329 8.058 10.739 1.00 96.00 189 HIS A O 1
ATOM 1576 N N . PHE A 1 190 ? -5.479 9.746 9.547 1.00 98.19 190 PHE A N 1
ATOM 1577 C CA . PHE A 1 190 ? -4.380 10.045 10.464 1.00 98.19 190 PHE A CA 1
ATOM 1578 C C . PHE A 1 190 ? -4.804 11.097 11.492 1.00 98.19 190 PHE A C 1
ATOM 1580 O O . PHE A 1 190 ? -4.392 12.256 11.436 1.00 98.19 190 PHE A O 1
ATOM 1587 N N . THR A 1 191 ? -5.665 10.666 12.413 1.00 98.31 191 THR A N 1
ATOM 1588 C CA . THR A 1 191 ? -6.313 11.494 13.440 1.00 98.31 191 THR A CA 1
ATOM 1589 C C . THR A 1 191 ? -5.775 11.176 14.840 1.00 98.31 191 THR A C 1
ATOM 1591 O O . THR A 1 191 ? -5.138 10.140 15.063 1.00 98.31 191 THR A O 1
ATOM 1594 N N . LEU A 1 192 ? -6.063 12.033 15.826 1.00 98.31 192 LEU A N 1
ATOM 1595 C CA . LEU A 1 192 ? -5.730 11.748 17.227 1.00 98.31 192 LEU A CA 1
ATOM 1596 C C . LEU A 1 192 ? -6.418 10.468 17.757 1.00 98.31 192 LEU A C 1
ATOM 1598 O O . LEU A 1 192 ? -5.715 9.643 18.345 1.00 98.31 192 LEU A O 1
ATOM 1602 N N . PRO A 1 193 ? -7.721 10.209 17.505 1.00 98.56 193 PRO A N 1
ATOM 1603 C CA . PRO A 1 193 ? -8.331 8.914 17.813 1.00 98.56 193 PRO A CA 1
ATOM 1604 C C . PRO A 1 193 ? -7.575 7.728 17.213 1.00 98.56 193 PRO A C 1
ATOM 1606 O O . PRO A 1 193 ? -7.352 6.735 17.902 1.00 98.56 193 PRO A O 1
ATOM 1609 N N . ARG A 1 194 ? -7.099 7.834 15.963 1.00 98.69 194 ARG A N 1
ATOM 1610 C CA . ARG A 1 194 ? -6.315 6.760 15.341 1.00 98.69 194 ARG A CA 1
ATOM 1611 C C . ARG A 1 194 ? -5.011 6.503 16.092 1.00 98.69 194 ARG A C 1
ATOM 1613 O O . ARG A 1 194 ? -4.707 5.343 16.376 1.00 98.69 194 ARG A O 1
ATOM 1620 N N . LYS A 1 195 ? -4.285 7.556 16.479 1.00 98.75 195 LYS A N 1
ATOM 1621 C CA . LYS A 1 195 ? -3.094 7.444 17.337 1.00 98.75 195 LYS A CA 1
ATOM 1622 C C . LYS A 1 195 ? -3.406 6.704 18.641 1.00 98.75 195 LYS A C 1
ATOM 1624 O O . LYS A 1 195 ? -2.711 5.741 18.950 1.00 98.75 195 LYS A O 1
ATOM 1629 N N . ILE A 1 196 ? -4.472 7.105 19.341 1.00 98.62 196 ILE A N 1
ATOM 1630 C CA . ILE A 1 196 ? -4.905 6.480 20.603 1.00 98.62 196 ILE A CA 1
ATOM 1631 C C . ILE A 1 196 ? -5.109 4.974 20.417 1.00 98.62 196 ILE A C 1
ATOM 1633 O O . ILE A 1 196 ? -4.657 4.194 21.248 1.00 98.62 196 ILE A O 1
ATOM 1637 N N . THR A 1 197 ? -5.742 4.547 19.317 1.00 98.69 197 THR A N 1
ATOM 1638 C CA . THR A 1 197 ? -5.911 3.108 19.059 1.00 98.69 197 THR A CA 1
ATOM 1639 C C . THR A 1 197 ? -4.578 2.391 18.864 1.00 98.69 197 THR A C 1
ATOM 1641 O O . THR A 1 197 ? -4.362 1.351 19.474 1.00 98.69 197 THR A O 1
ATOM 1644 N N . LEU A 1 198 ? -3.668 2.948 18.059 1.00 98.69 198 LEU A N 1
ATOM 1645 C CA . LEU A 1 198 ? -2.385 2.321 17.726 1.00 98.69 198 LEU A CA 1
ATOM 1646 C C . LEU A 1 198 ? -1.475 2.178 18.952 1.00 98.69 198 LEU A C 1
ATOM 1648 O O . LEU A 1 198 ? -0.768 1.180 19.079 1.00 98.69 198 LEU A O 1
ATOM 1652 N N . GLU A 1 199 ? -1.496 3.143 19.870 1.00 98.50 199 GLU A N 1
ATOM 1653 C CA . GLU A 1 199 ? -0.720 3.084 21.118 1.00 98.50 199 GLU A CA 1
ATOM 1654 C C . GLU A 1 199 ? -1.152 1.927 22.031 1.00 98.50 199 GLU A C 1
ATOM 1656 O O . GLU A 1 199 ? -0.338 1.406 22.791 1.00 98.50 199 GLU A O 1
ATOM 1661 N N . GLU A 1 200 ? -2.395 1.465 21.901 1.00 98.31 200 GLU A N 1
ATOM 1662 C CA . GLU A 1 200 ? -2.945 0.347 22.671 1.00 98.31 200 GLU A CA 1
ATOM 1663 C C . GLU A 1 200 ? -2.780 -1.021 22.006 1.00 98.31 200 GLU A C 1
ATOM 1665 O O . GLU A 1 200 ? -3.135 -2.035 22.608 1.00 98.31 200 GLU A O 1
ATOM 1670 N N . TYR A 1 201 ? -2.253 -1.086 20.779 1.00 98.38 201 TYR A N 1
ATOM 1671 C CA . TYR A 1 201 ? -2.058 -2.373 20.110 1.00 98.38 201 TYR A CA 1
ATOM 1672 C C . TYR A 1 201 ? -1.033 -3.209 20.880 1.00 98.38 201 TYR A C 1
ATOM 1674 O O . TYR A 1 201 ? 0.084 -2.722 21.126 1.00 98.38 201 TYR A O 1
ATOM 1682 N N . PRO A 1 202 ? -1.362 -4.470 21.211 1.00 96.88 202 PRO A N 1
ATOM 1683 C CA . PRO A 1 202 ? -0.471 -5.313 21.983 1.00 96.88 202 PRO A CA 1
ATOM 1684 C C . PRO A 1 202 ? 0.754 -5.688 21.141 1.00 96.88 202 PRO A C 1
ATOM 1686 O O . PRO A 1 202 ? 0.713 -5.729 19.911 1.00 96.88 202 PRO A O 1
ATOM 1689 N N . THR A 1 203 ? 1.881 -5.946 21.799 1.00 94.12 203 THR A N 1
ATOM 1690 C CA . THR A 1 203 ? 3.166 -6.204 21.125 1.00 94.12 203 THR A CA 1
ATOM 1691 C C . THR A 1 203 ? 3.206 -7.529 20.368 1.00 94.12 203 THR A C 1
ATOM 1693 O O . THR A 1 203 ? 4.041 -7.691 19.485 1.00 94.12 203 THR A O 1
ATOM 1696 N N . ASN A 1 204 ? 2.319 -8.467 20.702 1.00 93.88 204 ASN A N 1
ATOM 1697 C CA . ASN A 1 204 ? 2.179 -9.762 20.038 1.00 93.88 204 ASN A CA 1
ATOM 1698 C C . ASN A 1 204 ? 1.221 -9.735 18.834 1.00 93.88 204 ASN A C 1
ATOM 1700 O O . ASN A 1 204 ? 1.023 -10.776 18.213 1.00 93.88 204 ASN A O 1
ATOM 1704 N N . LEU A 1 205 ? 0.588 -8.598 18.520 1.00 97.19 205 LEU A N 1
ATOM 1705 C CA . LEU A 1 205 ? -0.196 -8.461 17.295 1.00 97.19 205 LEU A CA 1
ATOM 1706 C C . LEU A 1 205 ? 0.753 -8.211 16.119 1.00 97.19 205 LEU A C 1
ATOM 1708 O O . LEU A 1 205 ? 1.406 -7.170 16.047 1.00 97.19 205 LEU A O 1
ATOM 1712 N N . GLU A 1 206 ? 0.816 -9.162 15.191 1.00 97.12 206 GLU A N 1
ATOM 1713 C CA . GLU A 1 206 ? 1.579 -9.005 13.954 1.00 97.12 206 GLU A CA 1
ATOM 1714 C C . GLU A 1 206 ? 0.891 -8.004 13.014 1.00 97.12 206 GLU A C 1
ATOM 1716 O O . GLU A 1 206 ? -0.317 -8.072 12.784 1.00 97.12 206 GLU A O 1
ATOM 1721 N N . LEU A 1 207 ? 1.667 -7.077 12.447 1.00 97.31 207 LEU A N 1
ATOM 1722 C CA . LEU A 1 207 ? 1.181 -6.025 11.551 1.00 97.31 207 LEU A CA 1
ATOM 1723 C C . LEU A 1 207 ? 1.969 -6.042 10.240 1.00 97.31 207 LEU A C 1
ATOM 1725 O O . LEU A 1 207 ? 3.190 -6.180 10.246 1.00 97.31 207 LEU A O 1
ATOM 1729 N N . GLY A 1 208 ? 1.279 -5.820 9.119 1.00 97.00 208 GLY A N 1
ATOM 1730 C CA . GLY A 1 208 ? 1.889 -5.657 7.794 1.00 97.00 208 GLY A CA 1
ATOM 1731 C C . GLY A 1 208 ? 2.305 -4.213 7.492 1.00 97.00 208 GLY A C 1
ATOM 1732 O O . GLY A 1 208 ? 2.482 -3.844 6.333 1.00 97.00 208 GLY A O 1
ATOM 1733 N N . PHE A 1 209 ? 2.400 -3.361 8.517 1.00 97.00 209 PHE A N 1
ATOM 1734 C CA . PHE A 1 209 ? 2.805 -1.960 8.417 1.00 97.00 209 PHE A CA 1
ATOM 1735 C C . PHE A 1 209 ? 3.549 -1.513 9.684 1.00 97.00 209 PHE A C 1
ATOM 1737 O O . PHE A 1 209 ? 3.417 -2.113 10.750 1.00 97.00 209 PHE A O 1
ATOM 1744 N N . SER A 1 210 ? 4.324 -0.427 9.592 1.00 96.50 210 SER A N 1
ATOM 1745 C CA . SER A 1 210 ? 5.024 0.127 10.759 1.00 96.50 210 SER A CA 1
ATOM 1746 C C . SER A 1 210 ? 4.066 0.925 11.642 1.00 96.50 210 SER A C 1
ATOM 1748 O O . SER A 1 210 ? 3.680 2.047 11.303 1.00 96.50 210 SER A O 1
ATOM 1750 N N . LYS A 1 211 ? 3.739 0.376 12.814 1.00 97.56 211 LYS A N 1
ATOM 1751 C CA . LYS A 1 211 ? 2.921 1.042 13.836 1.00 97.56 211 LYS A CA 1
ATOM 1752 C C . LYS A 1 211 ? 3.474 2.420 14.202 1.00 97.56 211 LYS A C 1
ATOM 1754 O O . LYS A 1 211 ? 2.740 3.404 14.220 1.00 97.56 211 LYS A O 1
ATOM 1759 N N . GLU A 1 212 ? 4.785 2.517 14.402 1.00 97.75 212 GLU A N 1
ATOM 1760 C CA . GLU A 1 212 ? 5.482 3.749 14.784 1.00 97.75 212 GLU A CA 1
ATOM 1761 C C . GLU A 1 212 ? 5.397 4.802 13.678 1.00 97.75 212 GLU A C 1
ATOM 1763 O O . GLU A 1 212 ? 5.204 5.986 13.958 1.00 97.75 212 GLU A O 1
ATOM 1768 N N . LYS A 1 213 ? 5.511 4.390 12.407 1.00 97.69 213 LYS A N 1
ATOM 1769 C CA . LYS A 1 213 ? 5.318 5.297 11.273 1.00 97.69 213 LYS A CA 1
ATOM 1770 C C . LYS A 1 213 ? 3.886 5.831 11.242 1.00 97.69 213 LYS A C 1
ATOM 1772 O O . LYS A 1 213 ? 3.714 7.034 11.066 1.00 97.69 213 LYS A O 1
ATOM 1777 N N . TRP A 1 214 ? 2.878 4.978 11.424 1.00 98.38 214 TRP A N 1
ATOM 1778 C CA . TRP A 1 214 ? 1.473 5.404 11.423 1.00 98.38 214 TRP A CA 1
ATOM 1779 C C . TRP A 1 214 ? 1.146 6.334 12.598 1.00 98.38 214 TRP A C 1
ATOM 1781 O O . TRP A 1 214 ? 0.473 7.342 12.392 1.00 98.38 214 TRP A O 1
ATOM 1791 N N . ILE A 1 215 ? 1.692 6.074 13.791 1.00 98.56 215 ILE A N 1
ATOM 1792 C CA . ILE A 1 215 ? 1.592 6.981 14.949 1.00 98.56 215 ILE A CA 1
ATOM 1793 C C . ILE A 1 215 ? 2.181 8.357 14.608 1.00 98.56 215 ILE A C 1
ATOM 1795 O O . ILE A 1 215 ? 1.495 9.368 14.755 1.00 98.56 215 ILE A O 1
ATOM 1799 N N . ARG A 1 216 ? 3.404 8.409 14.061 1.00 98.44 216 ARG A N 1
ATOM 1800 C CA . ARG A 1 216 ? 4.041 9.675 13.644 1.00 98.44 216 ARG A CA 1
ATOM 1801 C C . ARG A 1 216 ? 3.253 10.403 12.558 1.00 98.44 216 ARG A C 1
ATOM 1803 O O . ARG A 1 216 ? 3.249 11.631 12.522 1.00 98.44 216 ARG A O 1
ATOM 1810 N N . LEU A 1 217 ? 2.610 9.670 11.647 1.00 98.19 217 LEU A N 1
ATOM 1811 C CA . LEU A 1 217 ? 1.734 10.269 10.641 1.00 98.19 217 LEU A CA 1
ATOM 1812 C C . LEU A 1 217 ? 0.501 10.904 11.291 1.00 98.19 217 LEU A C 1
ATOM 1814 O O . LEU A 1 217 ? 0.168 12.024 10.921 1.00 98.19 217 LEU A O 1
ATOM 1818 N N . CYS A 1 218 ? -0.112 10.260 12.290 1.00 98.62 218 CYS A N 1
ATOM 1819 C CA . CYS A 1 218 ? -1.213 10.854 13.057 1.00 98.62 218 CYS A CA 1
ATOM 1820 C C . CYS A 1 218 ? -0.783 12.146 13.767 1.00 98.62 218 CYS A C 1
ATOM 1822 O O . CYS A 1 218 ? -1.498 13.138 13.706 1.00 98.62 218 CYS A O 1
ATOM 1824 N N . GLU A 1 219 ? 0.408 12.173 14.372 1.00 98.00 219 GLU A N 1
ATOM 1825 C CA . GLU A 1 219 ? 0.953 13.377 15.024 1.00 98.00 219 GLU A CA 1
ATOM 1826 C C . GLU A 1 219 ? 1.247 14.508 14.037 1.00 98.00 219 GLU A C 1
ATOM 1828 O O . GLU A 1 219 ? 1.004 15.676 14.326 1.00 98.00 219 GLU A O 1
ATOM 1833 N N . LYS A 1 220 ? 1.803 14.167 12.870 1.00 97.50 220 LYS A N 1
ATOM 1834 C CA . LYS A 1 220 ? 2.221 15.147 11.866 1.00 97.50 220 LYS A CA 1
ATOM 1835 C C . LYS A 1 220 ? 1.044 15.723 11.085 1.00 97.50 220 LYS A C 1
ATOM 1837 O O . LYS A 1 220 ? 1.083 16.892 10.711 1.00 97.50 220 LYS A O 1
ATOM 1842 N N . ILE A 1 221 ? 0.081 14.877 10.730 1.00 97.69 221 ILE A N 1
ATOM 1843 C CA . ILE A 1 221 ? -1.056 15.258 9.890 1.00 97.69 221 ILE A CA 1
ATOM 1844 C C . ILE A 1 221 ? -2.152 15.892 10.749 1.00 97.69 221 ILE A C 1
ATOM 1846 O O . ILE A 1 221 ? -2.752 16.859 10.287 1.00 97.69 221 ILE A O 1
ATOM 1850 N N . ASP A 1 222 ? -2.382 15.377 11.966 1.00 97.31 222 ASP A N 1
ATOM 1851 C CA . ASP A 1 222 ? -3.413 15.841 12.909 1.00 97.31 222 ASP A CA 1
ATOM 1852 C C . ASP A 1 222 ? -4.754 16.118 12.208 1.00 97.31 222 ASP A C 1
ATOM 1854 O O . ASP A 1 222 ? -5.367 17.180 12.361 1.00 97.31 222 ASP A O 1
ATOM 1858 N N . ALA A 1 223 ? -5.182 15.175 11.358 1.00 97.19 223 ALA A N 1
ATOM 1859 C CA . ALA A 1 223 ? -6.434 15.314 10.632 1.00 97.19 223 ALA A CA 1
ATOM 1860 C C . ALA A 1 223 ? -7.610 15.312 11.613 1.00 97.19 223 ALA A C 1
ATOM 1862 O O . ALA A 1 223 ? -7.591 14.614 12.630 1.00 97.19 223 ALA A O 1
ATOM 1863 N N . LYS A 1 224 ? -8.636 16.101 11.285 1.00 95.75 224 LYS A N 1
ATOM 1864 C CA . LYS A 1 224 ? -9.856 16.239 12.082 1.00 95.75 224 LYS A CA 1
ATOM 1865 C C . LYS A 1 224 ? -11.057 16.275 11.156 1.00 95.75 224 LYS A C 1
ATOM 1867 O O . LYS A 1 224 ? -11.119 17.119 10.261 1.00 95.75 224 LYS A O 1
ATOM 1872 N N . ASP A 1 225 ? -12.008 15.388 11.393 1.00 92.19 225 ASP A N 1
ATOM 1873 C CA . ASP A 1 225 ? -13.297 15.366 10.718 1.00 92.19 225 ASP A CA 1
ATOM 1874 C C . ASP A 1 225 ? -14.393 15.167 11.769 1.00 92.19 225 ASP A C 1
ATOM 1876 O O . ASP A 1 225 ? -14.614 14.078 12.293 1.00 92.19 225 ASP A O 1
ATOM 1880 N N . ASN A 1 226 ? -15.065 16.269 12.100 1.00 87.56 226 ASN A N 1
ATOM 1881 C CA . ASN A 1 226 ? -16.039 16.339 13.188 1.00 87.56 226 ASN A CA 1
ATOM 1882 C C . ASN A 1 226 ? -17.484 16.384 12.682 1.00 87.56 226 ASN A C 1
ATOM 1884 O O . ASN A 1 226 ? -18.364 16.854 13.402 1.00 87.56 226 ASN A O 1
ATOM 1888 N N . ASP A 1 227 ? -17.744 15.935 11.455 1.00 91.50 227 ASP A N 1
ATOM 1889 C CA . ASP A 1 227 ? -19.105 15.854 10.930 1.00 91.50 227 ASP A CA 1
ATOM 1890 C C . ASP A 1 227 ? -19.431 14.441 10.427 1.00 91.50 227 ASP A C 1
ATOM 1892 O O . ASP A 1 227 ? -19.046 14.105 9.319 1.00 91.50 227 ASP A O 1
ATOM 1896 N N . PRO A 1 228 ? -20.148 13.583 11.174 1.00 94.56 228 PRO A N 1
ATOM 1897 C CA . PRO A 1 228 ? -20.680 13.860 12.502 1.00 94.56 228 PRO A CA 1
ATOM 1898 C C . PRO A 1 228 ? -19.563 13.955 13.562 1.00 94.56 228 PRO A C 1
ATOM 1900 O O . PRO A 1 228 ? -18.465 13.451 13.326 1.00 94.56 228 PRO A O 1
ATOM 1903 N N . PRO A 1 229 ? -19.835 14.522 14.757 1.00 95.50 229 PRO A N 1
ATOM 1904 C CA . PRO A 1 229 ? -18.818 14.794 15.784 1.00 95.50 229 PRO A CA 1
ATOM 1905 C C . PRO A 1 229 ? -17.918 13.608 16.148 1.00 95.50 229 PRO A C 1
ATOM 1907 O O . PRO A 1 229 ? -16.744 13.796 16.435 1.00 95.50 229 PRO A O 1
ATOM 1910 N N . TYR A 1 230 ? -18.454 12.391 16.060 1.00 96.25 230 TYR A N 1
ATOM 1911 C CA . TYR A 1 230 ? -17.796 11.130 16.406 1.00 96.25 230 TYR A CA 1
ATOM 1912 C C . TYR A 1 230 ? -17.071 10.431 15.240 1.00 96.25 230 TYR A C 1
ATOM 1914 O O . TYR A 1 230 ? -16.711 9.253 15.335 1.00 96.25 230 TYR A O 1
ATOM 1922 N N . ARG A 1 231 ? -16.953 11.084 14.079 1.00 96.81 231 ARG A N 1
ATOM 1923 C CA . ARG A 1 231 ? -16.473 10.433 12.854 1.00 96.81 231 ARG A CA 1
ATOM 1924 C C . ARG A 1 231 ? -15.027 9.951 12.970 1.00 96.81 231 ARG A C 1
ATOM 1926 O O . ARG A 1 231 ? -14.720 8.878 12.450 1.00 96.81 231 ARG A O 1
ATOM 1933 N N . ASP A 1 232 ? -14.167 10.684 13.664 1.00 97.50 232 ASP A N 1
ATOM 1934 C CA . ASP A 1 232 ? -12.775 10.271 13.846 1.00 97.50 232 ASP A CA 1
ATOM 1935 C C . ASP A 1 232 ? -12.644 9.039 14.759 1.00 97.50 232 ASP A C 1
ATOM 1937 O O . ASP A 1 232 ? -11.874 8.137 14.429 1.00 97.50 232 ASP A O 1
ATOM 1941 N N . GLU A 1 233 ? -13.432 8.923 15.837 1.00 98.12 233 GLU A N 1
ATOM 1942 C CA . GLU A 1 233 ? -13.508 7.700 16.655 1.00 98.12 233 GLU A CA 1
ATOM 1943 C C . GLU A 1 233 ? -14.035 6.526 15.838 1.00 98.12 233 GLU A C 1
ATOM 1945 O O . GLU A 1 233 ? -13.495 5.424 15.901 1.00 98.12 233 GLU A O 1
ATOM 1950 N N . GLN A 1 234 ? -15.071 6.771 15.033 1.00 97.62 234 GLN A N 1
ATOM 1951 C CA . GLN A 1 234 ? -15.653 5.754 14.171 1.00 97.62 234 GLN A CA 1
ATOM 1952 C C . GLN A 1 234 ? -14.629 5.207 13.166 1.00 97.62 234 GLN A C 1
ATOM 1954 O O . GLN A 1 234 ? -14.499 3.990 13.025 1.00 97.62 234 GLN A O 1
ATOM 1959 N N . ARG A 1 235 ? -13.893 6.087 12.474 1.00 97.00 235 ARG A N 1
ATOM 1960 C CA . ARG A 1 235 ? -12.836 5.679 11.536 1.00 97.00 235 ARG A CA 1
ATOM 1961 C C . ARG A 1 235 ? -11.727 4.921 12.251 1.00 97.00 235 ARG A C 1
ATOM 1963 O O . ARG A 1 235 ? -11.365 3.835 11.806 1.00 97.00 235 ARG A O 1
ATOM 1970 N N . ALA A 1 236 ? -11.246 5.459 13.372 1.00 98.31 236 ALA A N 1
ATOM 1971 C CA . ALA A 1 236 ? -10.196 4.835 14.163 1.00 98.31 236 ALA A CA 1
ATOM 1972 C C . ALA A 1 236 ? -10.588 3.420 14.607 1.00 98.31 236 ALA A C 1
ATOM 1974 O O . ALA A 1 236 ? -9.789 2.500 14.460 1.00 98.31 236 ALA A O 1
ATOM 1975 N N . TRP A 1 237 ? -11.830 3.228 15.058 1.00 98.62 237 TRP A N 1
ATOM 1976 C CA . TRP A 1 237 ? -12.345 1.921 15.452 1.00 98.62 237 TRP A CA 1
ATOM 1977 C C . TRP A 1 237 ? -12.437 0.927 14.295 1.00 98.62 237 TRP A C 1
ATOM 1979 O O . TRP A 1 237 ? -12.003 -0.215 14.432 1.00 98.62 237 TRP A O 1
ATOM 1989 N N . TYR A 1 238 ? -12.972 1.330 13.140 1.00 98.38 238 TYR A N 1
ATOM 1990 C CA . TYR A 1 238 ? -13.049 0.421 11.991 1.00 98.38 238 TYR A CA 1
ATOM 1991 C C . TYR A 1 238 ? -11.665 0.056 11.454 1.00 98.38 238 TYR A C 1
ATOM 1993 O O . TYR A 1 238 ? -11.448 -1.089 11.057 1.00 98.38 238 TYR A O 1
ATOM 2001 N N . ASP A 1 239 ? -10.714 0.988 11.500 1.00 98.44 239 ASP A N 1
ATOM 2002 C CA . ASP A 1 239 ? -9.321 0.691 11.188 1.00 98.44 239 ASP A CA 1
ATOM 2003 C C . ASP A 1 239 ? -8.681 -0.247 12.217 1.00 98.44 239 ASP A C 1
ATOM 2005 O O . ASP A 1 239 ? -7.949 -1.155 11.826 1.00 98.44 239 ASP A O 1
ATOM 2009 N N . THR A 1 240 ? -9.016 -0.115 13.504 1.00 98.62 240 THR A N 1
ATOM 2010 C CA . THR A 1 240 ? -8.641 -1.100 14.528 1.00 98.62 240 THR A CA 1
ATOM 2011 C C . THR A 1 240 ? -9.171 -2.481 14.211 1.00 98.62 240 THR A C 1
ATOM 2013 O O . THR A 1 240 ? -8.396 -3.434 14.170 1.00 98.62 240 THR A O 1
ATOM 2016 N N . LEU A 1 241 ? -10.465 -2.605 13.923 1.00 98.38 241 LEU A N 1
ATOM 2017 C CA . LEU A 1 241 ? -11.048 -3.899 13.597 1.00 98.38 241 LEU A CA 1
ATOM 2018 C C . LEU A 1 241 ? -10.350 -4.545 12.396 1.00 98.38 241 LEU A C 1
ATOM 2020 O O . LEU A 1 241 ? -10.041 -5.728 12.463 1.00 98.38 241 LEU A O 1
ATOM 2024 N N . ARG A 1 242 ? -10.019 -3.786 11.344 1.00 97.81 242 ARG A N 1
ATOM 2025 C CA . ARG A 1 242 ? -9.286 -4.304 10.170 1.00 97.81 242 ARG A CA 1
ATOM 2026 C C . ARG A 1 242 ? -7.870 -4.775 10.474 1.00 97.81 242 ARG A C 1
ATOM 2028 O O . ARG A 1 242 ? -7.388 -5.668 9.787 1.00 97.81 242 ARG A O 1
ATOM 2035 N N . ASP A 1 243 ? -7.202 -4.205 11.470 1.00 98.31 243 ASP A N 1
ATOM 2036 C CA . ASP A 1 243 ? -5.845 -4.624 11.837 1.00 98.31 243 ASP A CA 1
ATOM 2037 C C . ASP A 1 243 ? -5.847 -5.868 12.733 1.00 98.31 243 ASP A C 1
ATOM 2039 O O . ASP A 1 243 ? -4.931 -6.680 12.656 1.00 98.31 243 ASP A O 1
ATOM 2043 N N . PHE A 1 244 ? -6.887 -6.045 13.554 1.00 98.25 244 PHE A N 1
ATOM 2044 C CA . PHE A 1 244 ? -7.059 -7.228 14.404 1.00 98.25 244 PHE A CA 1
ATOM 2045 C C . PHE A 1 244 ? -7.703 -8.403 13.661 1.00 98.25 244 PHE A C 1
ATOM 2047 O O . PHE A 1 244 ? -7.484 -9.562 14.017 1.00 98.25 244 PHE A O 1
ATOM 2054 N N . LEU A 1 245 ? -8.493 -8.120 12.621 1.00 96.75 245 LEU A N 1
ATOM 2055 C CA . LEU A 1 245 ? -9.250 -9.128 11.888 1.00 96.75 245 LEU A CA 1
ATOM 2056 C C . LEU A 1 245 ? -8.384 -10.281 11.359 1.00 96.75 245 LEU A C 1
ATOM 2058 O O . LEU A 1 245 ? -8.831 -11.425 11.477 1.00 96.75 245 LEU A O 1
ATOM 2062 N N . PRO A 1 246 ? -7.163 -10.047 10.834 1.00 97.19 246 PRO A N 1
ATOM 2063 C CA . PRO A 1 246 ? -6.321 -11.141 10.391 1.00 97.19 246 PRO A CA 1
ATOM 2064 C C . PRO A 1 246 ? -6.002 -12.155 11.480 1.00 97.19 246 PRO A C 1
ATOM 2066 O O . PRO A 1 246 ? -6.193 -13.349 11.270 1.00 97.19 246 PRO A O 1
ATOM 2069 N N . ALA A 1 247 ? -5.616 -11.691 12.667 1.00 96.94 247 ALA A N 1
ATOM 2070 C CA . ALA A 1 247 ? -5.286 -12.580 13.772 1.00 96.94 247 ALA A CA 1
ATOM 2071 C C . ALA A 1 247 ? -6.517 -13.359 14.275 1.00 96.94 247 ALA A C 1
ATOM 2073 O O . ALA A 1 247 ? -6.398 -14.500 14.713 1.00 96.94 247 ALA A O 1
ATOM 2074 N N . ILE A 1 248 ? -7.714 -12.773 14.160 1.00 95.50 248 ILE A N 1
ATOM 2075 C CA . ILE A 1 248 ? -8.985 -13.406 14.547 1.00 95.50 248 ILE A CA 1
ATOM 2076 C C . ILE A 1 248 ? -9.423 -14.472 13.532 1.00 95.50 248 ILE A C 1
ATOM 2078 O O . ILE A 1 248 ? -9.977 -15.498 13.921 1.00 95.50 248 ILE A O 1
ATOM 2082 N N . LEU A 1 249 ? -9.193 -14.239 12.236 1.00 95.50 249 LEU A N 1
ATOM 2083 C CA . LEU A 1 249 ? -9.624 -15.129 11.150 1.00 95.50 249 LEU A CA 1
ATOM 2084 C C . LEU A 1 249 ? -8.528 -16.084 10.646 1.00 95.50 249 LEU A C 1
ATOM 2086 O O . LEU A 1 249 ? -8.792 -16.875 9.742 1.00 95.50 249 LEU A O 1
ATOM 2090 N N . GLY A 1 250 ? -7.311 -16.013 11.194 1.00 95.94 250 GLY A N 1
ATOM 2091 C CA . GLY A 1 250 ? -6.166 -16.802 10.727 1.00 95.94 250 GLY A CA 1
ATOM 2092 C C . GLY A 1 250 ? -5.619 -16.351 9.366 1.00 95.94 250 GLY A C 1
ATOM 2093 O O . GLY A 1 250 ? -5.140 -17.175 8.590 1.00 95.94 250 GLY A O 1
ATOM 2094 N N . LEU A 1 251 ? -5.720 -15.057 9.057 1.00 97.81 251 LEU A N 1
ATOM 2095 C CA . LEU A 1 251 ? -5.166 -14.437 7.851 1.00 97.81 251 LEU A CA 1
ATOM 2096 C C . LEU A 1 251 ? -3.781 -13.839 8.135 1.00 97.81 251 LEU A C 1
ATOM 2098 O O . LEU A 1 251 ? -3.398 -13.607 9.280 1.00 97.81 251 LEU A O 1
ATOM 2102 N N . GLN A 1 252 ? -3.047 -13.541 7.068 1.00 98.06 252 GLN A N 1
ATOM 2103 C CA . GLN A 1 252 ? -1.798 -12.791 7.131 1.00 98.06 252 GLN A CA 1
ATOM 2104 C C . GLN A 1 252 ? -2.064 -11.313 7.500 1.00 98.06 252 GLN A C 1
ATOM 2106 O O . GLN A 1 252 ? -3.116 -10.775 7.129 1.00 98.06 252 GLN A O 1
ATOM 2111 N N . PRO A 1 253 ? -1.127 -10.643 8.200 1.00 98.25 253 PRO A N 1
ATOM 2112 C CA . PRO A 1 253 ? -1.319 -9.288 8.715 1.00 98.25 253 PRO A CA 1
ATOM 2113 C C . PRO A 1 253 ? -1.759 -8.260 7.667 1.00 98.25 253 PRO A C 1
ATOM 2115 O O . PRO A 1 253 ? -1.315 -8.284 6.518 1.00 98.25 253 PRO A O 1
ATOM 2118 N N . THR A 1 254 ? -2.599 -7.310 8.086 1.00 98.44 254 THR A N 1
ATOM 2119 C CA . THR A 1 254 ? -3.079 -6.219 7.227 1.00 98.44 254 THR A CA 1
ATOM 2120 C C . THR A 1 254 ? -1.914 -5.346 6.780 1.00 98.44 254 THR A C 1
ATOM 2122 O O . THR A 1 254 ? -1.140 -4.853 7.602 1.00 98.44 254 THR A O 1
ATOM 2125 N N . VAL A 1 255 ? -1.814 -5.126 5.471 1.00 98.38 255 VAL A N 1
ATOM 2126 C CA . VAL A 1 255 ? -0.870 -4.191 4.861 1.00 98.38 255 VAL A CA 1
ATOM 2127 C C . VAL A 1 255 ? -1.568 -2.850 4.689 1.00 98.38 255 VAL A C 1
ATOM 2129 O O . VAL A 1 255 ? -2.675 -2.776 4.158 1.00 98.38 255 VAL A O 1
ATOM 2132 N N . ARG A 1 256 ? -0.912 -1.766 5.098 1.00 98.06 256 ARG A N 1
ATOM 2133 C CA . ARG A 1 256 ? -1.421 -0.406 4.894 1.00 98.06 256 ARG A CA 1
ATOM 2134 C C . ARG A 1 256 ? -0.482 0.381 3.997 1.00 98.06 256 ARG A C 1
ATOM 2136 O O . ARG A 1 256 ? 0.735 0.347 4.171 1.00 98.06 256 ARG A O 1
ATOM 2143 N N . LEU A 1 257 ? -1.049 1.101 3.037 1.00 97.50 257 LEU A N 1
ATOM 2144 C CA . LEU A 1 257 ? -0.335 1.958 2.098 1.00 97.50 257 LEU A CA 1
ATOM 2145 C C . LEU A 1 257 ? -0.805 3.396 2.275 1.00 97.50 257 LEU A C 1
ATOM 2147 O O . LEU A 1 257 ? -1.976 3.681 2.059 1.00 97.50 257 LEU A O 1
ATOM 2151 N N . PHE A 1 258 ? 0.094 4.322 2.607 1.00 96.69 258 PHE A N 1
ATOM 2152 C CA . PHE A 1 258 ? -0.285 5.730 2.688 1.00 96.69 258 PHE A CA 1
ATOM 2153 C C . PHE A 1 258 ? -0.291 6.374 1.295 1.00 96.69 258 PHE A C 1
ATOM 2155 O O . PHE A 1 258 ? 0.698 6.324 0.555 1.00 96.69 258 PHE A O 1
ATOM 2162 N N . ALA A 1 259 ? -1.390 7.040 0.939 1.00 95.12 259 ALA A N 1
ATOM 2163 C CA . ALA A 1 259 ? -1.582 7.642 -0.376 1.00 95.12 259 ALA A CA 1
ATOM 2164 C C . ALA A 1 259 ? -0.479 8.641 -0.770 1.00 95.12 259 ALA A C 1
ATOM 2166 O O . ALA A 1 259 ? -0.112 8.706 -1.943 1.00 95.12 259 ALA A O 1
ATOM 2167 N N . LYS A 1 260 ? 0.097 9.377 0.195 1.00 92.62 260 LYS A N 1
ATOM 2168 C CA . LYS A 1 260 ? 1.182 10.350 -0.048 1.00 92.62 260 LYS A CA 1
ATOM 2169 C C . LYS A 1 260 ? 2.598 9.776 0.037 1.00 92.62 260 LYS A C 1
ATOM 2171 O O . LYS A 1 260 ? 3.538 10.505 -0.277 1.00 92.62 260 LYS A O 1
ATOM 2176 N N . ASP A 1 261 ? 2.786 8.515 0.431 1.00 91.38 261 ASP A N 1
ATOM 2177 C CA . ASP A 1 261 ? 4.132 7.916 0.457 1.00 91.38 261 ASP A CA 1
ATOM 2178 C C . ASP A 1 261 ? 4.754 7.852 -0.940 1.00 91.38 261 ASP A C 1
ATOM 2180 O O . ASP A 1 261 ? 5.977 7.893 -1.101 1.00 91.38 261 ASP A O 1
ATOM 2184 N N . PHE A 1 262 ? 3.910 7.701 -1.960 1.00 90.06 262 PHE A N 1
ATOM 2185 C CA . PHE A 1 262 ? 4.359 7.453 -3.312 1.00 90.06 262 PHE A CA 1
ATOM 2186 C C . PHE A 1 262 ? 3.323 7.909 -4.341 1.00 90.06 262 PHE A C 1
ATOM 2188 O O . PHE A 1 262 ? 2.120 7.837 -4.117 1.00 90.06 262 PHE A O 1
ATOM 2195 N N . VAL A 1 263 ? 3.776 8.319 -5.527 1.00 90.94 263 VAL A N 1
ATOM 2196 C CA . VAL A 1 263 ? 2.875 8.506 -6.673 1.00 90.94 263 VAL A CA 1
ATOM 2197 C C . VAL A 1 263 ? 2.591 7.122 -7.253 1.00 90.94 263 VAL A C 1
ATOM 2199 O O . VAL A 1 263 ? 3.266 6.689 -8.181 1.00 90.94 263 VAL A O 1
ATOM 2202 N N . TRP A 1 264 ? 1.649 6.378 -6.677 1.00 93.25 264 TRP A N 1
ATOM 2203 C CA . TRP A 1 264 ? 1.404 4.965 -7.017 1.00 93.25 264 TRP A CA 1
ATOM 2204 C C . TRP A 1 264 ? 1.110 4.732 -8.498 1.00 93.25 264 TRP A C 1
ATOM 2206 O O . TRP A 1 264 ? 1.665 3.811 -9.091 1.00 93.25 264 TRP A O 1
ATOM 2216 N N . CYS A 1 265 ? 0.368 5.639 -9.140 1.00 92.00 265 CYS A N 1
ATOM 2217 C CA . CYS A 1 265 ? 0.118 5.608 -10.584 1.00 92.00 265 CYS A CA 1
ATOM 2218 C C . CYS A 1 265 ? 1.361 5.866 -11.455 1.00 92.00 265 CYS A C 1
ATOM 2220 O O . CYS A 1 265 ? 1.261 5.865 -12.680 1.00 92.00 265 CYS A O 1
ATOM 2222 N N . SER A 1 266 ? 2.526 6.120 -10.848 1.00 89.00 266 SER A N 1
ATOM 2223 C CA . SER A 1 266 ? 3.805 6.183 -11.556 1.00 89.00 266 SER A CA 1
ATOM 2224 C C . SER A 1 266 ? 4.383 4.822 -11.884 1.00 89.00 266 SER A C 1
ATOM 2226 O O . SER A 1 266 ? 5.195 4.756 -12.803 1.00 89.00 266 SER A O 1
ATOM 2228 N N . LEU A 1 267 ? 3.984 3.757 -11.187 1.00 89.44 267 LEU A N 1
ATOM 2229 C CA . LEU A 1 267 ? 4.437 2.397 -11.468 1.00 89.44 267 LEU A CA 1
ATOM 2230 C C . LEU A 1 267 ? 3.697 1.822 -12.673 1.00 89.44 267 LEU A C 1
ATOM 2232 O O . LEU A 1 267 ? 2.534 2.135 -12.914 1.00 89.44 267 LEU A O 1
ATOM 2236 N N . ASN A 1 268 ? 4.377 0.966 -13.431 1.00 87.06 268 ASN A N 1
ATOM 2237 C CA . ASN A 1 268 ? 3.776 0.230 -14.532 1.00 87.06 268 ASN A CA 1
ATOM 2238 C C . ASN A 1 268 ? 3.700 -1.271 -14.189 1.00 87.06 268 ASN A C 1
ATOM 2240 O O . ASN A 1 268 ? 4.741 -1.925 -14.128 1.00 87.06 268 ASN A O 1
ATOM 2244 N N . PRO A 1 269 ? 2.493 -1.848 -14.036 1.00 88.38 269 PRO A N 1
ATOM 2245 C CA . PRO A 1 269 ? 2.310 -3.275 -13.750 1.00 88.38 269 PRO A CA 1
ATOM 2246 C C . PRO A 1 269 ? 2.868 -4.229 -14.819 1.00 88.38 269 PRO A C 1
ATOM 2248 O O . PRO A 1 269 ? 3.007 -5.423 -14.563 1.00 88.38 269 PRO A O 1
ATOM 2251 N N . ASN A 1 270 ? 3.177 -3.730 -16.018 1.00 83.75 270 ASN A N 1
ATOM 2252 C CA . ASN A 1 270 ? 3.778 -4.516 -17.095 1.00 83.75 270 ASN A CA 1
ATOM 2253 C C . ASN A 1 270 ? 5.316 -4.472 -17.092 1.00 83.75 270 ASN A C 1
ATOM 2255 O O . ASN A 1 270 ? 5.935 -5.196 -17.864 1.00 83.75 270 ASN A O 1
ATOM 2259 N N . ILE A 1 271 ? 5.942 -3.653 -16.236 1.00 81.19 271 ILE A N 1
ATOM 2260 C CA . ILE A 1 271 ? 7.402 -3.577 -16.095 1.00 81.19 271 ILE A CA 1
ATOM 2261 C C . ILE A 1 271 ? 7.825 -4.411 -14.873 1.00 81.19 271 ILE A C 1
ATOM 2263 O O . ILE A 1 271 ? 7.485 -4.036 -13.746 1.00 81.19 271 ILE A O 1
ATOM 2267 N N . PRO A 1 272 ? 8.587 -5.512 -15.042 1.00 80.25 272 PRO A N 1
ATOM 2268 C CA . PRO A 1 272 ? 8.991 -6.383 -13.935 1.00 80.25 272 PRO A CA 1
ATOM 2269 C C . PRO A 1 272 ? 9.710 -5.659 -12.789 1.00 80.25 272 PRO A C 1
ATOM 2271 O O . PRO A 1 272 ? 9.510 -5.999 -11.624 1.00 80.25 272 PRO A O 1
ATOM 2274 N N . GLU A 1 273 ? 10.514 -4.638 -13.090 1.00 83.38 273 GLU A N 1
ATOM 2275 C CA . GLU A 1 273 ? 11.199 -3.824 -12.084 1.00 83.38 273 GLU A CA 1
ATOM 2276 C C . GLU A 1 273 ? 10.233 -2.995 -11.226 1.00 83.38 273 GLU A C 1
ATOM 2278 O O . GLU A 1 273 ? 10.468 -2.843 -10.027 1.00 83.38 273 GLU A O 1
ATOM 2283 N N . ASP A 1 274 ? 9.149 -2.475 -11.811 1.00 86.94 274 ASP A N 1
ATOM 2284 C CA . ASP A 1 274 ? 8.129 -1.715 -11.078 1.00 86.94 274 ASP A CA 1
ATOM 2285 C C . ASP A 1 274 ? 7.297 -2.663 -10.189 1.00 86.94 274 ASP A C 1
ATOM 2287 O O . ASP A 1 274 ? 6.999 -2.322 -9.043 1.00 86.94 274 ASP A O 1
ATOM 2291 N N . VAL A 1 275 ? 7.007 -3.883 -10.666 1.00 90.81 275 VAL A N 1
ATOM 2292 C CA . VAL A 1 275 ? 6.353 -4.945 -9.875 1.00 90.81 275 VAL A CA 1
ATOM 2293 C C . VAL A 1 275 ? 7.224 -5.371 -8.689 1.00 90.81 275 VAL A C 1
ATOM 2295 O O . VAL A 1 275 ? 6.740 -5.448 -7.561 1.00 90.81 275 VAL A O 1
ATOM 2298 N N . ASP A 1 276 ? 8.518 -5.619 -8.909 1.00 89.88 276 ASP A N 1
ATOM 2299 C CA . ASP A 1 276 ? 9.448 -5.989 -7.835 1.00 89.88 276 ASP A CA 1
ATOM 2300 C C . ASP A 1 276 ? 9.643 -4.851 -6.824 1.00 89.88 276 ASP A C 1
ATOM 2302 O O . ASP A 1 276 ? 9.717 -5.084 -5.616 1.00 89.88 276 ASP A O 1
ATOM 2306 N N . ARG A 1 277 ? 9.668 -3.603 -7.305 1.00 92.81 277 ARG A N 1
ATOM 2307 C CA . ARG A 1 277 ? 9.718 -2.421 -6.445 1.00 92.81 277 ARG A CA 1
ATOM 2308 C C . ARG A 1 277 ? 8.487 -2.329 -5.550 1.00 92.81 277 ARG A C 1
ATOM 2310 O O . ARG A 1 277 ? 8.657 -2.128 -4.352 1.00 92.81 277 ARG A O 1
ATOM 2317 N N . PHE A 1 278 ? 7.287 -2.494 -6.105 1.00 96.00 278 PHE A N 1
ATOM 2318 C CA . PHE A 1 278 ? 6.053 -2.505 -5.318 1.00 96.00 278 PHE A CA 1
ATOM 2319 C C . PHE A 1 278 ? 6.041 -3.653 -4.306 1.00 96.00 278 PHE A C 1
ATOM 2321 O O . PHE A 1 278 ? 5.772 -3.427 -3.133 1.00 96.00 278 PHE A O 1
ATOM 2328 N N . ARG A 1 279 ? 6.442 -4.864 -4.719 1.00 95.19 279 ARG A N 1
ATOM 2329 C CA . ARG A 1 279 ? 6.547 -6.031 -3.829 1.00 95.19 279 ARG A CA 1
ATOM 2330 C C . ARG A 1 279 ? 7.420 -5.761 -2.600 1.00 95.19 279 ARG A C 1
ATOM 2332 O O . ARG A 1 279 ? 7.109 -6.252 -1.527 1.00 95.19 279 ARG A O 1
ATOM 2339 N N . LYS A 1 280 ? 8.511 -5.007 -2.750 1.00 93.31 280 LYS A N 1
ATOM 2340 C CA . LYS A 1 280 ? 9.402 -4.621 -1.639 1.00 93.31 280 LYS A CA 1
ATOM 2341 C C . LYS A 1 280 ? 8.823 -3.538 -0.726 1.00 93.31 280 LYS A C 1
ATOM 2343 O O . LYS A 1 280 ? 9.355 -3.349 0.354 1.00 93.31 280 LYS A O 1
ATOM 2348 N N . MET A 1 281 ? 7.806 -2.800 -1.172 1.00 91.69 281 MET A N 1
ATOM 2349 C CA . MET A 1 281 ? 7.137 -1.769 -0.367 1.00 91.69 281 MET A CA 1
ATOM 2350 C C . MET A 1 281 ? 6.049 -2.349 0.543 1.00 91.69 281 MET A C 1
ATOM 2352 O O . MET A 1 281 ? 5.723 -1.722 1.542 1.00 91.69 281 MET A O 1
ATOM 2356 N N . ILE A 1 282 ? 5.481 -3.504 0.180 1.00 91.38 282 ILE A N 1
ATOM 2357 C CA . ILE A 1 282 ? 4.393 -4.182 0.912 1.00 91.38 282 ILE A CA 1
ATOM 2358 C C . ILE A 1 282 ? 4.865 -5.404 1.718 1.00 91.38 282 ILE A C 1
ATOM 2360 O O . ILE A 1 282 ? 4.038 -6.177 2.193 1.00 91.38 282 ILE A O 1
ATOM 2364 N N . LYS A 1 283 ? 6.180 -5.616 1.800 1.00 75.44 283 LYS A N 1
ATOM 2365 C CA . LYS A 1 283 ? 6.834 -6.626 2.639 1.00 75.44 283 LYS A CA 1
ATOM 2366 C C . LYS A 1 283 ? 7.511 -5.933 3.805 1.00 75.44 283 LYS A C 1
ATOM 2368 O O . LYS A 1 283 ? 7.535 -6.548 4.886 1.00 75.44 283 LYS A O 1
#

Secondary structure (DSSP, 8-state):
---TT--HHHHHHHHHHHHHH-PPTT---SSEEEEETTEEE-HHHHHHHHHHHHHSSPPPGGGS-TTHHHHHHHHHTT-EEEEHHHHHHHHHHHHHTT--STT-HHHHHHHHHHHHHHHS--EEEE------SGGGGTTSTTHHHHHHHHHHHHHHH--S-----SSPPPEEEEETTTTEEEEEE-GGG-BHHHHHHHHT--TTS--SS-HHHHHHHHHHH-B---SSTTHHHHHHHHHHHHHHHHHHHTPEEEEEEETTT--GGGS-TTSHHHHHHHHHH--

Foldseek 3Di:
DQDPQLALVLLVVLVVVCVVPNDDPPQADDWKWWDDPNDTDRQLQSSQRSCCVRPVHRHDSVVDDPDPVSQVSVVVNVIDMDTPVVVLVVLVVVLVVQAPALPRVLLLVLLQLLCCLVQNDKDAQAFDPADQDLVSCVVPPCSVLLVVLLVCLCPVVVPNDLADDPGQGGAGMFRPVVTETEHADELQLLAPSLLSSLVSDDPPQDALDDSVVSNVSSVVSNHDDVVVDSNNNNSSSSVSCRQCVCVRVVGDGYFYHYSPVDSSSSADSVDVVSSVVVVVVRD

pLDDT: mean 93.44, std 6.93, range [62.66, 98.75]

Radius of gyration: 25.66 Å; chains: 1; bounding box: 58×33×69 Å

Sequence (283 aa):
MIPKNIEREHIIKAIEEIKRNGVPKGRNSRKFLLEFDGEYYPPKYVISLANKYANGEILDSAQFSGGKETNDFLRNLGFNIIERSKAKKERERKLSNIHQGERCPKCKETIRKLLEKIYGRVEENYKFRVGILPEDFKNSLYYSELKKIYEKLQDHRGHKDFVKAKNLPNCDFFIPNPGFIVEFDESQHFTLPRKITLEEYPTNLELGFSKEKWIRLCEKIDAKDNDPPYRDEQRAWYDTLRDFLPAILGLQPTVRLFAKDFVWCSLNPNIPEDVDRFRKMIK